Protein AF-A0A2V8LRQ4-F1 (afdb_monomer_lite)

Sequence (190 aa):
KGNNHPFLPVRSDLFSRQNSTEIRLGLLERRDVETHVALEYPKLPEDYTGVLYAKSEGNPLFMRELVRGPGDFSESIRSVVERKIDRVGETARELLVTASVQGREFDSAVLARSMGMNPQDVEERLRVLDEVHGIIQRIREEELPDGRFTVRYRFVYGVYQETCFTSLAPTRKASLNSSMAEALLTYYGN

Radius of gyration: 19.11 Å; chains: 1; bounding box: 48×34×48 Å

Structure (mmCIF,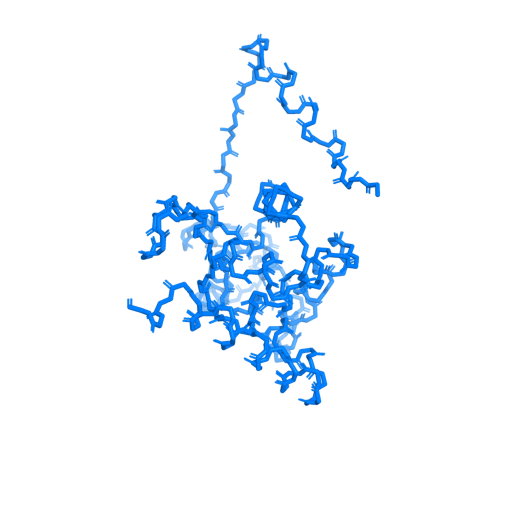 N/CA/C/O backbone):
data_AF-A0A2V8LRQ4-F1
#
_entry.id   AF-A0A2V8LRQ4-F1
#
loop_
_atom_site.group_PDB
_atom_site.id
_atom_site.type_symbol
_atom_site.label_atom_id
_atom_site.label_alt_id
_atom_site.label_comp_id
_atom_site.label_asym_id
_atom_site.label_entity_id
_atom_site.label_seq_id
_atom_site.pdbx_PDB_ins_code
_atom_site.Cartn_x
_atom_site.Cartn_y
_atom_site.Cartn_z
_atom_site.occupancy
_atom_site.B_iso_or_equiv
_atom_site.auth_seq_id
_atom_site.auth_comp_id
_atom_site.auth_asym_id
_atom_site.auth_atom_id
_atom_site.pdbx_PDB_model_num
ATOM 1 N N . LYS A 1 1 ? -8.890 18.034 7.074 1.00 34.97 1 LYS A N 1
ATOM 2 C CA . LYS A 1 1 ? -9.291 18.546 5.740 1.00 34.97 1 LYS A CA 1
ATOM 3 C C . LYS A 1 1 ? -9.003 17.438 4.741 1.00 34.97 1 LYS A C 1
ATOM 5 O O . LYS A 1 1 ? -7.857 17.017 4.678 1.00 34.97 1 LYS A O 1
ATOM 10 N N . GLY A 1 2 ? -10.046 16.878 4.122 1.00 41.66 2 GLY A N 1
ATOM 11 C CA . GLY A 1 2 ? -9.951 15.693 3.266 1.00 41.66 2 GLY A CA 1
ATOM 12 C C . GLY A 1 2 ? -8.961 15.917 2.131 1.00 41.66 2 GLY A C 1
ATOM 13 O O . GLY A 1 2 ? -9.023 16.938 1.447 1.00 41.66 2 GLY A O 1
ATOM 14 N N . ASN A 1 3 ? -8.019 14.993 1.991 1.00 43.38 3 ASN A N 1
ATOM 15 C CA . ASN A 1 3 ? -6.987 15.011 0.968 1.00 43.38 3 ASN A CA 1
ATOM 16 C C . ASN A 1 3 ? -7.636 14.601 -0.365 1.00 43.38 3 ASN A C 1
ATOM 18 O O . ASN A 1 3 ? -7.484 13.471 -0.817 1.00 43.38 3 ASN A O 1
ATOM 22 N N . ASN A 1 4 ? -8.472 15.477 -0.931 1.00 55.03 4 ASN A N 1
ATOM 23 C CA . ASN A 1 4 ? -9.200 15.184 -2.160 1.00 55.03 4 ASN A CA 1
ATOM 24 C C . ASN A 1 4 ? -8.226 15.368 -3.327 1.00 55.03 4 ASN A C 1
ATOM 26 O O . ASN A 1 4 ? -7.958 16.492 -3.754 1.00 55.03 4 ASN A O 1
ATOM 30 N N . HIS A 1 5 ? -7.604 14.270 -3.758 1.00 64.50 5 HIS A N 1
ATOM 31 C CA . HIS A 1 5 ? -6.569 14.298 -4.783 1.00 64.50 5 HIS A CA 1
ATOM 32 C C . HIS A 1 5 ? -7.129 14.953 -6.064 1.00 64.50 5 HIS A C 1
ATOM 34 O O . HIS A 1 5 ? -8.170 14.509 -6.554 1.00 64.50 5 HIS A O 1
ATOM 40 N N . PRO A 1 6 ? -6.464 15.976 -6.641 1.00 75.12 6 PRO A N 1
ATOM 41 C CA . PRO A 1 6 ? -7.026 16.808 -7.716 1.00 75.12 6 PRO A CA 1
ATOM 42 C C . PRO A 1 6 ? -7.387 16.021 -8.984 1.00 75.12 6 PRO A C 1
ATOM 44 O O . PRO A 1 6 ? -8.196 16.473 -9.787 1.00 75.12 6 PRO A O 1
ATOM 47 N N . PHE A 1 7 ? -6.823 14.824 -9.146 1.00 77.12 7 PHE A N 1
ATOM 48 C CA . PHE A 1 7 ? -7.144 13.913 -10.242 1.00 77.12 7 PHE A CA 1
ATOM 49 C C . PHE A 1 7 ? -8.561 13.324 -10.172 1.00 77.12 7 PHE A C 1
ATOM 51 O O . PHE A 1 7 ? -9.188 13.160 -11.214 1.00 77.12 7 PHE A O 1
ATOM 58 N N . LEU A 1 8 ? -9.086 13.010 -8.979 1.00 77.19 8 LEU A N 1
ATOM 59 C CA . LEU A 1 8 ? -10.376 12.316 -8.860 1.00 77.19 8 LEU A CA 1
ATOM 60 C C . LEU A 1 8 ? -11.552 13.161 -9.387 1.00 77.19 8 LEU A C 1
ATOM 62 O O . LEU A 1 8 ? -12.327 12.633 -10.185 1.00 77.19 8 LEU A O 1
ATOM 66 N N . PRO A 1 9 ? -11.669 14.467 -9.057 1.00 78.50 9 PRO A N 1
ATOM 67 C CA . PRO A 1 9 ? -12.694 15.328 -9.648 1.00 78.50 9 PRO A CA 1
ATOM 68 C C . PRO A 1 9 ? -12.596 15.433 -11.175 1.00 78.50 9 PRO A C 1
ATOM 70 O O . PRO A 1 9 ? -13.615 15.375 -11.859 1.00 78.50 9 PRO A O 1
ATOM 73 N N . VAL A 1 10 ? -11.376 15.543 -11.715 1.00 80.50 10 VAL A N 1
ATOM 74 C CA . VAL A 1 10 ? -11.137 15.638 -13.166 1.00 80.50 10 VAL A CA 1
ATOM 75 C C . VAL A 1 10 ? -11.550 14.347 -13.869 1.00 80.50 10 VAL A C 1
ATOM 77 O O . VAL A 1 10 ? -12.222 14.389 -14.897 1.00 80.50 10 VAL A O 1
ATOM 80 N N . ARG A 1 11 ? -11.198 13.191 -13.299 1.00 77.19 11 ARG A N 1
ATOM 81 C CA . ARG A 1 11 ? -11.565 11.883 -13.843 1.00 77.19 11 ARG A CA 1
ATOM 82 C C . ARG A 1 11 ? -13.087 11.702 -13.877 1.00 77.19 11 ARG A C 1
ATOM 84 O O . ARG A 1 11 ? -13.618 11.291 -14.905 1.00 77.19 11 ARG A O 1
ATOM 91 N N . SER A 1 12 ? -13.788 12.057 -12.799 1.00 76.19 12 SER A N 1
ATOM 92 C CA . SER A 1 12 ? -15.255 11.981 -12.737 1.00 76.19 12 SER A CA 1
ATOM 93 C C . SER A 1 12 ? -15.946 12.889 -13.764 1.00 76.19 12 SER A C 1
ATOM 95 O O . SER A 1 12 ? -16.887 12.444 -14.421 1.00 76.19 12 SER A O 1
ATOM 97 N N . ASP A 1 13 ? -15.471 14.128 -13.956 1.00 79.25 13 ASP A N 1
ATOM 98 C CA . ASP A 1 13 ? -16.004 15.042 -14.984 1.00 79.25 13 ASP A CA 1
ATOM 99 C C . ASP A 1 13 ? -15.812 14.470 -16.398 1.00 79.25 13 ASP A C 1
ATOM 101 O O . ASP A 1 13 ? -16.761 14.428 -17.182 1.00 79.25 13 ASP A O 1
ATOM 105 N N . LEU A 1 14 ? -14.628 13.930 -16.704 1.00 79.81 14 LEU A N 1
ATOM 106 C CA . LEU A 1 14 ? -14.349 1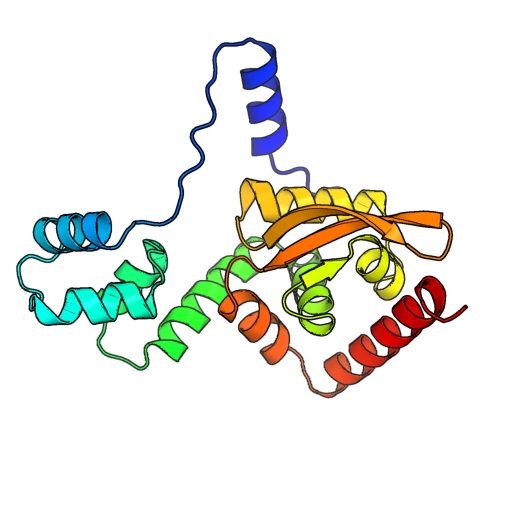3.297 -17.998 1.00 79.81 14 LEU A CA 1
ATOM 107 C C . LEU A 1 14 ? -15.270 12.097 -18.283 1.00 79.81 14 LEU A C 1
ATOM 109 O O . LEU A 1 14 ? -15.827 12.013 -19.382 1.00 79.81 14 LEU A O 1
ATOM 113 N N . PHE A 1 15 ? -15.503 11.224 -17.293 1.00 74.31 15 PHE A N 1
ATOM 114 C CA . PHE A 1 15 ? -16.416 10.083 -17.448 1.00 74.31 15 PHE A CA 1
ATOM 115 C C . PHE A 1 15 ? -17.872 10.508 -17.621 1.00 74.31 15 PHE A C 1
ATOM 117 O O . PHE A 1 15 ? -18.579 9.945 -18.457 1.00 74.31 15 PHE A O 1
ATOM 124 N N . SER A 1 16 ? -18.319 11.526 -16.880 1.00 77.25 16 SER A N 1
ATOM 125 C CA . SER A 1 16 ? -19.697 12.026 -16.971 1.00 77.25 16 SER A CA 1
ATOM 126 C C . SER A 1 16 ? -20.062 12.551 -18.365 1.00 77.25 16 SER A C 1
ATOM 128 O O . SER A 1 16 ? -21.228 12.516 -18.754 1.00 77.25 16 SER A O 1
ATOM 130 N N . ARG A 1 17 ? -19.065 12.986 -19.146 1.00 81.50 17 ARG A N 1
ATOM 131 C CA . ARG A 1 17 ? -19.241 13.545 -20.493 1.00 81.50 17 ARG A CA 1
ATOM 132 C C . ARG A 1 17 ? -19.116 12.509 -21.615 1.00 81.50 17 ARG A C 1
ATOM 134 O O . ARG A 1 17 ? -19.118 12.905 -22.774 1.00 81.50 17 ARG A O 1
ATOM 141 N N . GLN A 1 18 ? -18.975 11.216 -21.291 1.00 70.44 18 GLN A N 1
ATOM 142 C CA . GLN A 1 18 ? -18.763 10.106 -22.243 1.00 70.44 18 GLN A CA 1
ATOM 143 C C . GLN A 1 18 ? -17.570 10.289 -23.208 1.00 70.44 18 GLN A C 1
ATOM 145 O O . GLN A 1 18 ? -17.456 9.573 -24.198 1.00 70.44 18 GLN A O 1
ATOM 150 N N . ASN A 1 19 ? -16.645 11.204 -22.905 1.00 72.81 19 ASN A N 1
ATOM 151 C CA . ASN A 1 19 ? -15.495 11.529 -23.75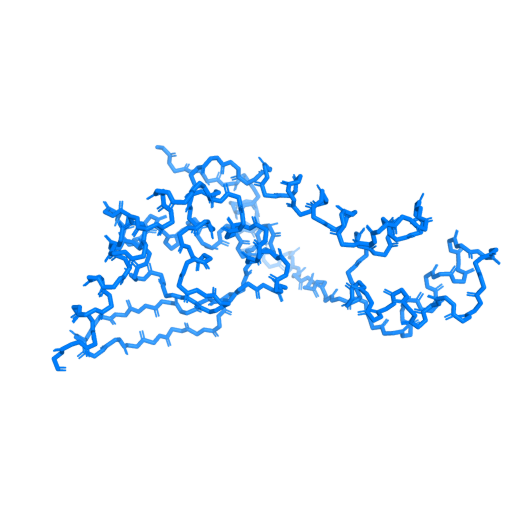6 1.00 72.81 19 ASN A CA 1
ATOM 152 C C . ASN A 1 19 ? -14.190 10.870 -23.270 1.00 72.81 19 ASN A C 1
ATOM 154 O O . ASN A 1 19 ? -13.102 11.304 -23.648 1.00 72.81 19 ASN A O 1
ATOM 158 N N . SER A 1 20 ? -14.266 9.843 -22.418 1.00 70.69 20 SER A N 1
ATOM 159 C CA . SER A 1 20 ? -13.090 9.153 -21.879 1.00 70.69 20 SER A CA 1
ATOM 160 C C . SER A 1 20 ? -13.265 7.637 -21.812 1.00 70.69 20 SER A C 1
ATOM 162 O O . SER A 1 20 ? -14.362 7.108 -21.655 1.00 70.69 20 SER A O 1
ATOM 164 N N . THR A 1 21 ? -12.146 6.922 -21.917 1.00 73.75 21 THR A N 1
ATOM 165 C CA . THR A 1 21 ? -12.039 5.479 -21.666 1.00 73.75 21 THR A CA 1
ATOM 166 C C . THR A 1 21 ? -10.900 5.263 -20.677 1.00 73.75 21 THR A C 1
ATOM 168 O O . THR A 1 21 ? -9.793 5.748 -20.907 1.00 73.75 21 THR A O 1
ATOM 171 N N . GLU A 1 22 ? -11.161 4.569 -19.563 1.00 72.75 22 GLU A N 1
ATOM 172 C CA . GLU A 1 22 ? -10.089 4.142 -18.658 1.00 72.75 22 GLU A CA 1
ATOM 173 C C . GLU A 1 22 ? -9.391 2.929 -19.259 1.00 72.75 22 GLU A C 1
ATOM 175 O O . GLU A 1 22 ? -10.022 1.899 -19.493 1.00 72.75 22 GLU A O 1
ATOM 180 N N . ILE A 1 23 ? -8.081 3.028 -19.460 1.00 78.81 23 ILE A N 1
ATOM 181 C CA . ILE A 1 23 ? -7.250 1.863 -19.742 1.00 78.81 23 ILE A CA 1
ATOM 182 C C . ILE A 1 23 ? -6.527 1.531 -18.446 1.00 78.81 23 ILE A C 1
ATOM 184 O O . ILE A 1 23 ? -5.603 2.237 -18.039 1.00 78.81 23 ILE A O 1
ATOM 188 N N . ARG A 1 24 ? -6.963 0.462 -17.775 1.00 66.94 24 ARG A N 1
ATOM 189 C CA . ARG A 1 24 ? -6.237 -0.063 -16.619 1.00 66.94 24 ARG A CA 1
ATOM 190 C C . ARG A 1 24 ? -4.971 -0.736 -17.117 1.00 66.94 24 ARG A C 1
ATOM 192 O O . ARG A 1 24 ? -5.029 -1.783 -17.755 1.00 66.94 24 ARG A O 1
ATOM 199 N N . LEU A 1 25 ? -3.836 -0.114 -16.828 1.00 76.44 25 LEU A N 1
ATOM 200 C CA . LEU A 1 25 ? -2.542 -0.707 -17.114 1.00 76.44 25 LEU A CA 1
ATOM 201 C C . LEU A 1 25 ? -2.298 -1.831 -16.109 1.00 76.44 25 LEU A C 1
ATOM 203 O O . LEU A 1 25 ? -2.183 -1.593 -14.906 1.00 76.44 25 LEU A O 1
ATOM 207 N N . GLY A 1 26 ? -2.272 -3.056 -16.623 1.00 72.44 26 GLY A N 1
ATOM 208 C CA . GLY A 1 26 ? -1.785 -4.208 -15.885 1.00 72.44 26 GLY A CA 1
ATOM 209 C C . GLY A 1 26 ? -0.266 -4.176 -15.741 1.00 72.44 26 GLY A C 1
ATOM 210 O O . GLY A 1 26 ? 0.422 -3.269 -16.215 1.00 72.44 26 GLY A O 1
ATOM 211 N N . LEU A 1 27 ? 0.255 -5.201 -15.080 1.00 83.12 27 LEU A N 1
ATOM 212 C CA . LEU A 1 27 ? 1.683 -5.482 -15.094 1.00 83.12 27 LEU A CA 1
ATOM 213 C C . LEU A 1 27 ? 2.115 -5.968 -16.470 1.00 83.12 27 LEU A C 1
ATOM 215 O O . LEU A 1 27 ? 1.302 -6.489 -17.230 1.00 83.12 27 LEU A O 1
ATOM 219 N N . LEU A 1 28 ? 3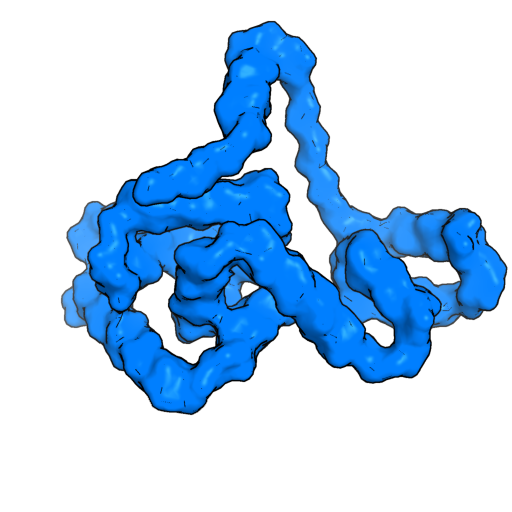.404 -5.817 -16.759 1.00 86.81 28 LEU A N 1
ATOM 220 C CA . LEU A 1 28 ? 3.987 -6.383 -17.964 1.00 86.81 28 LEU A CA 1
ATOM 221 C C . LEU A 1 28 ? 3.999 -7.900 -17.842 1.00 86.81 28 LEU A C 1
ATOM 223 O O . LEU A 1 28 ? 4.506 -8.454 -16.862 1.00 86.81 28 LEU A O 1
ATOM 227 N N . GLU A 1 29 ? 3.470 -8.580 -18.850 1.00 88.56 29 GLU A N 1
ATOM 228 C CA . GLU A 1 29 ? 3.647 -10.015 -18.952 1.00 88.56 29 GLU A CA 1
ATOM 229 C C . GLU A 1 29 ? 5.107 -10.328 -19.278 1.00 88.56 29 GLU A C 1
ATOM 231 O O . GLU A 1 29 ? 5.865 -9.487 -19.762 1.00 88.56 29 GLU A O 1
ATOM 236 N N . ARG A 1 30 ? 5.521 -11.578 -19.060 1.00 86.81 30 ARG A N 1
ATOM 237 C CA . ARG A 1 30 ? 6.896 -12.007 -19.344 1.00 86.81 30 ARG A CA 1
ATOM 238 C C . ARG A 1 30 ? 7.349 -11.646 -20.769 1.00 86.81 30 ARG A C 1
ATOM 240 O O . ARG A 1 30 ? 8.475 -11.195 -20.945 1.00 86.81 30 ARG A O 1
ATOM 247 N N . ARG A 1 31 ? 6.462 -11.791 -21.760 1.00 88.50 31 ARG A N 1
ATOM 248 C CA . ARG A 1 31 ? 6.730 -11.434 -23.165 1.00 88.50 31 ARG A CA 1
ATOM 249 C C . ARG A 1 31 ? 6.923 -9.930 -23.369 1.00 88.50 31 ARG A C 1
ATOM 251 O O . ARG A 1 31 ? 7.770 -9.521 -24.163 1.00 88.50 31 ARG A O 1
ATOM 258 N N . ASP A 1 32 ? 6.166 -9.109 -22.643 1.00 90.12 32 ASP A N 1
ATOM 259 C CA . ASP A 1 32 ? 6.312 -7.654 -22.689 1.00 90.12 32 ASP A CA 1
ATOM 260 C C . ASP A 1 32 ? 7.638 -7.229 -22.055 1.00 90.12 32 ASP A C 1
ATOM 262 O O . ASP A 1 32 ? 8.315 -6.343 -22.572 1.00 90.12 32 ASP A O 1
ATOM 266 N N . VAL A 1 33 ? 8.047 -7.901 -20.972 1.00 87.50 33 VAL A N 1
ATOM 267 C CA . VAL A 1 33 ? 9.359 -7.699 -20.342 1.00 87.50 33 VAL A CA 1
ATOM 268 C C . VAL A 1 33 ? 10.492 -8.075 -21.295 1.00 87.50 33 VAL A C 1
ATOM 270 O O . VAL A 1 33 ? 11.419 -7.288 -21.457 1.00 87.50 33 VAL A O 1
ATOM 273 N N . GLU A 1 34 ? 10.405 -9.225 -21.967 1.00 87.88 34 GLU A N 1
ATOM 274 C CA . GLU A 1 34 ? 11.370 -9.653 -22.993 1.00 87.88 34 GLU A CA 1
ATOM 275 C C . GLU A 1 34 ? 11.491 -8.617 -24.118 1.00 87.88 34 GLU A C 1
ATOM 277 O O . GLU A 1 34 ? 12.594 -8.180 -24.452 1.00 87.88 34 GLU A O 1
ATOM 282 N N . THR A 1 35 ? 10.355 -8.143 -24.632 1.00 88.31 35 THR A N 1
ATOM 283 C CA . THR A 1 35 ? 10.312 -7.111 -25.678 1.00 88.31 35 THR A CA 1
ATOM 284 C C . THR A 1 35 ? 10.916 -5.791 -25.193 1.00 88.31 35 THR A C 1
ATOM 286 O O . THR A 1 35 ? 11.721 -5.176 -25.889 1.00 88.31 35 THR A O 1
ATOM 289 N N . HIS A 1 36 ? 10.563 -5.353 -23.984 1.00 85.88 36 HIS A N 1
ATOM 290 C CA . HIS A 1 36 ? 11.060 -4.110 -23.402 1.00 85.88 36 HIS A CA 1
ATOM 291 C C . HIS A 1 36 ? 12.572 -4.153 -23.150 1.00 85.88 36 HIS A C 1
ATOM 293 O O . HIS A 1 36 ? 13.276 -3.206 -23.497 1.00 85.88 36 HIS A O 1
ATOM 299 N N . VAL A 1 37 ? 13.085 -5.252 -22.587 1.00 85.69 37 VAL A N 1
ATOM 300 C CA . VAL A 1 37 ? 14.520 -5.440 -22.324 1.00 85.69 37 VAL A CA 1
ATOM 301 C C . VAL A 1 37 ? 15.318 -5.451 -23.623 1.00 85.69 37 VAL A C 1
ATOM 303 O O . VAL A 1 37 ? 16.343 -4.778 -23.695 1.00 85.69 37 VAL A O 1
ATOM 306 N N . ALA A 1 38 ? 14.831 -6.134 -24.663 1.00 85.81 38 ALA A N 1
ATOM 307 C CA . ALA A 1 38 ? 15.486 -6.147 -25.969 1.00 85.81 38 ALA A CA 1
ATOM 308 C C . ALA A 1 38 ? 15.586 -4.743 -26.597 1.00 85.81 38 ALA A C 1
ATOM 310 O O . ALA A 1 38 ? 16.568 -4.439 -27.276 1.00 85.81 38 ALA A O 1
ATOM 311 N N . LEU A 1 39 ? 14.591 -3.880 -26.354 1.00 87.75 39 LEU A N 1
ATOM 312 C CA . LEU A 1 39 ? 14.544 -2.514 -26.882 1.00 87.75 39 LEU A CA 1
ATOM 313 C C . LEU A 1 39 ? 15.388 -1.522 -26.069 1.00 87.75 39 LEU A C 1
ATOM 315 O O . LEU A 1 39 ? 16.169 -0.769 -26.648 1.00 87.75 39 LEU A O 1
ATOM 319 N N . GLU A 1 40 ? 15.234 -1.489 -24.744 1.00 85.94 40 GLU A N 1
ATOM 320 C CA . GLU A 1 40 ? 15.894 -0.485 -23.894 1.00 85.94 40 GLU A CA 1
ATOM 321 C C . GLU A 1 40 ? 17.273 -0.913 -23.386 1.00 85.94 40 GLU A C 1
ATOM 323 O O . GLU A 1 40 ? 18.137 -0.066 -23.141 1.00 85.94 40 GLU A O 1
ATOM 328 N N . TYR A 1 41 ? 17.509 -2.217 -23.248 1.00 84.69 41 TYR A N 1
ATOM 329 C CA . TYR A 1 41 ? 18.727 -2.769 -22.657 1.00 84.69 41 TYR A CA 1
ATOM 330 C C . TYR A 1 41 ? 19.353 -3.854 -23.549 1.00 84.69 41 TYR A C 1
ATOM 332 O O . TYR A 1 41 ? 19.619 -4.957 -23.073 1.00 84.69 41 TYR A O 1
ATOM 340 N N . PRO A 1 42 ? 19.701 -3.549 -24.817 1.00 82.31 42 PRO A N 1
ATOM 341 C CA . PRO A 1 42 ? 20.183 -4.538 -25.793 1.00 82.31 42 PRO A CA 1
ATOM 342 C C . PRO A 1 42 ? 21.523 -5.198 -25.422 1.00 82.31 42 PRO A C 1
ATOM 344 O O . PRO A 1 42 ? 21.961 -6.137 -26.075 1.00 82.31 42 PRO A O 1
ATOM 347 N N . LYS A 1 43 ? 22.214 -4.681 -24.397 1.00 82.31 43 LYS A N 1
ATOM 348 C CA . LYS A 1 43 ? 23.468 -5.238 -23.866 1.00 82.31 43 LYS A CA 1
ATOM 349 C C . LYS A 1 43 ? 23.254 -6.168 -22.666 1.00 82.31 43 LYS A C 1
ATOM 351 O O . LYS A 1 43 ? 24.230 -6.727 -22.170 1.00 82.31 43 LYS A O 1
ATOM 356 N N . LEU A 1 44 ? 22.026 -6.278 -22.154 1.00 80.81 44 LEU A N 1
ATOM 357 C CA . LEU A 1 44 ? 21.706 -7.164 -21.040 1.00 80.81 44 LEU A CA 1
ATOM 358 C C . LEU A 1 44 ? 21.697 -8.620 -21.544 1.00 80.81 44 LEU A C 1
ATOM 360 O O . LEU A 1 44 ? 21.122 -8.875 -22.601 1.00 80.81 44 LEU A O 1
ATOM 364 N N . PRO A 1 45 ? 22.309 -9.580 -20.828 1.00 81.25 45 PRO A N 1
ATOM 365 C CA . PRO A 1 45 ? 22.243 -10.989 -21.213 1.00 81.25 45 PRO A CA 1
ATOM 366 C C . PRO A 1 45 ? 20.794 -11.502 -21.271 1.00 81.25 45 PRO A C 1
ATOM 368 O O . PRO A 1 45 ? 20.005 -11.189 -20.379 1.00 81.25 45 PRO A O 1
ATOM 371 N N . GLU A 1 46 ? 20.452 -12.331 -22.264 1.00 73.81 46 GLU A N 1
ATOM 372 C CA . GLU A 1 46 ? 19.088 -12.875 -22.429 1.00 73.81 46 GLU A CA 1
ATOM 373 C C . GLU A 1 46 ? 18.599 -13.624 -21.176 1.00 73.81 46 GLU A C 1
ATOM 375 O O . GLU A 1 46 ? 17.464 -13.424 -20.731 1.00 73.81 46 GLU A O 1
ATOM 380 N N . ASP A 1 47 ? 19.496 -14.378 -20.531 1.00 78.25 47 ASP A N 1
ATOM 381 C CA . ASP A 1 47 ? 19.239 -15.132 -19.296 1.00 78.25 47 ASP A CA 1
ATOM 382 C C . ASP A 1 47 ? 18.816 -14.240 -18.112 1.00 78.25 47 ASP A C 1
ATOM 384 O O . ASP A 1 47 ? 18.175 -14.701 -17.162 1.00 78.25 47 ASP A O 1
ATOM 388 N N . TYR A 1 48 ? 19.131 -12.941 -18.162 1.00 77.94 48 TYR A N 1
ATOM 389 C CA . TYR A 1 48 ? 18.795 -11.983 -17.109 1.00 77.94 48 TYR A CA 1
ATOM 390 C C . TYR A 1 48 ? 17.318 -11.569 -17.133 1.00 77.94 48 TYR A C 1
ATOM 392 O O . TYR A 1 48 ? 16.786 -11.131 -16.113 1.00 77.94 48 TYR A O 1
ATOM 400 N N . THR A 1 49 ? 16.621 -11.751 -18.257 1.00 83.31 49 THR A N 1
ATOM 401 C CA . THR A 1 49 ? 15.211 -11.361 -18.418 1.00 83.31 49 THR A CA 1
ATOM 402 C C . THR A 1 49 ? 14.277 -12.194 -17.544 1.00 83.31 49 THR A C 1
ATOM 404 O O . THR A 1 49 ? 13.360 -11.663 -16.916 1.00 83.31 49 THR A O 1
ATOM 407 N N . GLY A 1 50 ? 14.538 -13.502 -17.440 1.00 81.38 50 GLY A N 1
ATOM 408 C CA . GLY A 1 50 ? 13.770 -14.389 -16.563 1.00 81.38 50 GLY A CA 1
ATOM 409 C C . GLY A 1 50 ? 13.919 -13.999 -15.092 1.00 81.38 50 GLY A C 1
ATOM 410 O O . GLY A 1 50 ? 12.933 -13.961 -14.356 1.00 81.38 50 GLY A O 1
ATOM 411 N N . VAL A 1 51 ? 15.138 -13.629 -14.688 1.00 80.31 51 VAL A N 1
ATOM 412 C CA . VAL A 1 51 ? 15.419 -13.100 -13.348 1.00 80.31 51 VAL A CA 1
ATOM 413 C C . VAL A 1 51 ? 14.705 -11.768 -13.143 1.00 80.31 51 VAL A C 1
ATOM 415 O O . VAL A 1 51 ? 14.077 -11.583 -12.105 1.00 80.31 51 VAL A O 1
ATOM 418 N N . LEU A 1 52 ? 14.746 -10.871 -14.133 1.00 81.00 52 LEU A N 1
ATOM 419 C CA . LEU A 1 52 ? 14.098 -9.564 -14.087 1.00 81.00 52 LEU A CA 1
ATOM 420 C C . LEU A 1 52 ? 12.589 -9.690 -13.874 1.00 81.00 52 LEU A C 1
ATOM 422 O O . LEU A 1 52 ? 12.042 -9.040 -12.984 1.00 81.00 52 LEU A O 1
ATOM 426 N N . TYR A 1 53 ? 11.926 -10.556 -14.641 1.00 83.62 53 TYR A N 1
ATOM 427 C CA . TYR A 1 53 ? 10.495 -10.812 -14.507 1.00 83.62 53 TYR A CA 1
ATOM 428 C C . TYR A 1 53 ? 10.156 -11.447 -13.156 1.00 83.62 53 TYR A C 1
ATOM 430 O O . TYR A 1 53 ? 9.297 -10.935 -12.446 1.00 83.62 53 TYR A O 1
ATOM 438 N N . ALA A 1 54 ? 10.866 -12.508 -12.759 1.00 79.50 54 ALA A N 1
ATOM 439 C CA . ALA A 1 54 ? 10.608 -13.201 -11.495 1.00 79.50 54 ALA A CA 1
ATOM 440 C C . ALA A 1 54 ? 10.781 -12.285 -10.275 1.00 79.50 54 ALA A C 1
ATOM 442 O O . ALA A 1 54 ? 10.064 -12.413 -9.289 1.00 79.50 54 ALA A O 1
ATOM 443 N N . LYS A 1 55 ? 11.738 -11.356 -10.345 1.00 74.69 55 LYS A N 1
ATOM 444 C CA . LYS A 1 55 ? 12.030 -10.406 -9.276 1.00 74.69 55 LYS A CA 1
ATOM 445 C C . LYS A 1 55 ? 11.064 -9.216 -9.274 1.00 74.69 55 LYS A C 1
ATOM 447 O O . LYS A 1 55 ? 10.579 -8.835 -8.216 1.00 74.69 55 LYS A O 1
ATOM 452 N N . SER A 1 56 ? 10.766 -8.633 -10.433 1.00 80.38 56 SER A N 1
ATOM 453 C CA . SER A 1 56 ? 9.890 -7.454 -10.550 1.00 80.38 56 SER A CA 1
ATOM 454 C C . SER A 1 56 ? 8.391 -7.767 -10.568 1.00 80.38 56 SER A C 1
ATOM 456 O O . SER A 1 56 ? 7.596 -6.836 -10.448 1.00 80.38 56 SER A O 1
ATOM 458 N N . GLU A 1 57 ? 8.012 -9.030 -10.787 1.00 79.25 57 GLU A N 1
ATOM 459 C CA . GLU A 1 57 ? 6.641 -9.474 -11.083 1.00 79.25 57 GLU A CA 1
ATOM 460 C C . GLU A 1 57 ? 5.992 -8.669 -12.230 1.00 79.25 57 GLU A C 1
ATOM 462 O O . GLU A 1 57 ? 4.789 -8.433 -12.241 1.00 79.25 57 GLU A O 1
ATOM 467 N N . GLY A 1 58 ? 6.792 -8.203 -13.199 1.00 80.81 58 GLY A N 1
ATOM 468 C CA . GLY A 1 58 ? 6.305 -7.402 -14.327 1.00 80.81 58 GLY A CA 1
ATOM 469 C C . GLY A 1 58 ? 6.075 -5.921 -14.011 1.00 80.81 58 GLY A C 1
ATOM 470 O O . GLY A 1 58 ? 5.527 -5.195 -14.838 1.00 80.81 58 GLY A O 1
ATOM 471 N N . ASN A 1 59 ? 6.487 -5.434 -12.835 1.00 81.44 59 ASN A N 1
ATOM 472 C CA . ASN A 1 59 ? 6.385 -4.020 -12.480 1.00 81.44 59 ASN A CA 1
ATOM 473 C C . ASN A 1 59 ? 7.481 -3.192 -13.181 1.00 81.44 59 ASN A C 1
ATOM 475 O O . ASN A 1 59 ? 8.656 -3.322 -12.813 1.00 81.44 59 ASN A O 1
ATOM 479 N N . PRO A 1 60 ? 7.138 -2.274 -14.113 1.00 82.25 60 PRO A N 1
ATOM 480 C CA . PRO A 1 60 ? 8.139 -1.523 -14.874 1.00 82.25 60 PRO A CA 1
ATOM 481 C C . PRO A 1 60 ? 9.100 -0.704 -14.009 1.00 82.25 60 PRO A C 1
ATOM 483 O O . PRO A 1 60 ? 10.276 -0.551 -14.343 1.00 82.25 60 PRO A O 1
ATOM 486 N N . LEU A 1 61 ? 8.622 -0.202 -12.867 1.00 77.50 61 LEU A N 1
ATOM 487 C CA . LEU A 1 61 ? 9.454 0.547 -11.934 1.00 77.50 61 LEU A CA 1
ATOM 488 C C . LEU A 1 61 ? 10.510 -0.356 -11.284 1.00 77.50 61 LEU A C 1
ATOM 490 O O . LEU A 1 61 ? 11.664 0.048 -11.186 1.00 77.50 61 LEU A O 1
ATOM 494 N N . PHE A 1 62 ? 10.141 -1.574 -10.877 1.00 78.75 62 PHE A N 1
ATOM 495 C CA . PHE A 1 62 ? 11.082 -2.531 -10.281 1.00 78.75 62 PHE A CA 1
ATOM 496 C C . PHE A 1 62 ? 12.060 -3.090 -11.317 1.00 78.75 62 PHE A C 1
ATOM 498 O O . PHE A 1 62 ? 13.239 -3.250 -11.006 1.00 78.75 62 PHE A O 1
ATOM 505 N N . MET A 1 63 ? 11.610 -3.310 -12.557 1.00 80.94 63 MET A N 1
ATOM 506 C CA . MET A 1 63 ? 12.498 -3.691 -13.661 1.00 80.94 63 MET A CA 1
ATOM 507 C C . MET A 1 63 ? 13.613 -2.665 -13.865 1.00 80.94 63 MET A C 1
ATOM 509 O O . MET A 1 63 ? 14.785 -3.025 -13.928 1.00 80.94 63 MET A O 1
ATOM 513 N N . ARG A 1 64 ? 13.273 -1.372 -13.915 1.00 79.38 64 ARG A N 1
ATOM 514 C CA . ARG A 1 64 ? 14.271 -0.318 -14.137 1.00 79.38 64 ARG A CA 1
ATOM 515 C C . ARG A 1 64 ? 15.313 -0.251 -13.021 1.00 79.38 64 ARG A C 1
ATOM 517 O O . ARG A 1 64 ? 16.469 0.082 -13.265 1.00 79.38 64 ARG A O 1
ATOM 524 N N . GLU A 1 65 ? 14.911 -0.550 -11.795 1.00 76.19 65 GLU A N 1
ATOM 525 C CA . GLU A 1 65 ? 15.784 -0.464 -10.623 1.00 76.19 65 GLU A CA 1
ATOM 526 C C . GLU A 1 65 ? 16.703 -1.691 -10.518 1.00 76.19 65 GLU A C 1
ATOM 528 O O . GLU A 1 65 ? 17.880 -1.532 -10.204 1.00 76.19 65 GLU A O 1
ATOM 533 N N . LEU A 1 66 ? 16.227 -2.874 -10.928 1.00 76.12 66 LEU A N 1
ATOM 534 C CA . LEU A 1 66 ? 17.055 -4.068 -11.150 1.00 76.12 66 LEU A CA 1
ATOM 535 C C . LEU A 1 66 ? 18.147 -3.858 -12.199 1.00 76.12 66 LEU A C 1
ATOM 537 O O . LEU A 1 66 ? 19.265 -4.338 -12.038 1.00 76.12 66 LEU A O 1
ATOM 541 N N . VAL A 1 67 ? 17.821 -3.159 -13.288 1.00 77.69 67 VAL A N 1
ATOM 542 C CA . VAL A 1 67 ? 18.784 -2.891 -14.362 1.00 77.69 67 VAL A CA 1
ATOM 543 C C . VAL A 1 67 ? 19.824 -1.846 -13.941 1.00 77.69 67 VAL A C 1
ATOM 545 O O . VAL A 1 67 ? 20.975 -1.910 -14.367 1.00 77.69 67 VAL A O 1
ATOM 548 N N . ARG A 1 68 ? 19.454 -0.891 -13.075 1.00 73.06 68 ARG A N 1
ATOM 549 C CA . ARG A 1 68 ? 20.347 0.182 -12.601 1.00 73.06 68 ARG A CA 1
ATOM 550 C C . ARG A 1 68 ? 21.499 -0.297 -11.720 1.00 73.06 68 ARG A C 1
ATOM 552 O O . ARG A 1 68 ? 22.483 0.431 -11.602 1.00 73.06 68 ARG A O 1
ATOM 559 N N . GLY A 1 69 ? 21.424 -1.487 -11.130 1.00 64.56 69 GLY A N 1
ATOM 560 C CA . GLY A 1 69 ? 22.569 -2.058 -10.434 1.00 64.56 69 GLY A CA 1
ATOM 561 C C . GLY A 1 69 ? 22.353 -3.510 -10.003 1.00 64.56 69 GLY A C 1
ATOM 562 O O . GLY A 1 69 ? 21.288 -3.828 -9.482 1.00 64.56 69 GLY A O 1
ATOM 563 N N . PRO A 1 70 ? 23.373 -4.382 -10.119 1.00 52.59 70 PRO A N 1
ATOM 564 C CA . PRO A 1 70 ? 23.340 -5.759 -9.617 1.00 52.59 70 PRO A CA 1
ATOM 565 C C . PRO A 1 70 ? 23.447 -5.849 -8.076 1.00 52.59 70 PRO A C 1
ATOM 567 O O . PRO A 1 70 ? 23.938 -6.845 -7.552 1.00 52.59 70 PRO A O 1
ATOM 570 N N . GLY A 1 71 ? 23.041 -4.802 -7.344 1.00 58.06 71 GLY A N 1
ATOM 571 C CA . GLY A 1 71 ? 23.025 -4.785 -5.876 1.00 58.06 71 GLY A CA 1
ATOM 572 C C . GLY A 1 71 ? 21.983 -5.746 -5.298 1.00 58.06 71 GLY A C 1
ATOM 573 O O . GLY A 1 71 ? 21.252 -6.400 -6.045 1.00 58.06 71 GLY A O 1
ATOM 574 N N . ASP A 1 72 ? 21.888 -5.832 -3.967 1.00 62.31 72 ASP A N 1
ATOM 575 C CA . ASP A 1 72 ? 20.828 -6.619 -3.333 1.00 62.31 72 ASP A CA 1
ATOM 576 C C . ASP A 1 72 ? 19.469 -6.068 -3.778 1.00 62.31 72 ASP A C 1
ATOM 578 O O . ASP A 1 72 ? 19.032 -4.983 -3.385 1.00 62.31 72 ASP A O 1
ATOM 582 N N . PHE A 1 73 ? 18.813 -6.826 -4.655 1.00 64.75 73 PHE A N 1
ATOM 583 C CA . PHE A 1 73 ? 17.521 -6.485 -5.227 1.00 64.75 73 PHE A CA 1
ATOM 584 C C . PHE A 1 73 ? 16.510 -6.088 -4.146 1.00 64.75 73 PHE A C 1
ATOM 586 O O . PHE A 1 73 ? 15.705 -5.181 -4.348 1.00 64.75 73 PHE A O 1
ATOM 593 N N . SER A 1 74 ? 16.594 -6.727 -2.982 1.00 65.44 74 SER A N 1
ATOM 594 C CA . SER A 1 74 ? 15.706 -6.496 -1.847 1.00 65.44 74 SER A CA 1
ATOM 595 C C . SER A 1 74 ? 15.821 -5.064 -1.315 1.00 65.44 74 SER A C 1
ATOM 597 O O . SER A 1 74 ? 14.808 -4.434 -1.011 1.00 65.44 74 SER A O 1
ATOM 599 N N . GLU A 1 75 ? 17.038 -4.518 -1.247 1.00 69.31 75 GLU A N 1
ATOM 600 C CA . GLU A 1 75 ? 17.292 -3.146 -0.794 1.00 69.31 75 GLU A CA 1
ATOM 601 C C . GLU A 1 75 ? 16.822 -2.122 -1.835 1.00 69.31 75 GLU A C 1
ATOM 603 O O . GLU A 1 75 ? 16.150 -1.146 -1.494 1.00 69.31 75 GLU A O 1
ATOM 608 N N . SER A 1 76 ? 17.075 -2.397 -3.119 1.00 71.81 76 SER A N 1
ATOM 609 C CA . SER A 1 76 ? 16.632 -1.545 -4.228 1.00 71.81 76 SER A CA 1
ATOM 610 C C . SER A 1 76 ? 15.104 -1.425 -4.295 1.00 71.81 76 SER A C 1
ATOM 612 O O . SER A 1 76 ? 14.574 -0.310 -4.332 1.00 71.81 76 SER A O 1
ATOM 614 N N . ILE A 1 77 ? 14.368 -2.545 -4.215 1.00 75.69 77 ILE A N 1
ATOM 615 C CA . ILE A 1 77 ? 12.898 -2.502 -4.161 1.00 75.69 77 ILE A CA 1
ATOM 616 C C . ILE A 1 77 ? 12.433 -1.749 -2.924 1.00 75.69 77 ILE A C 1
ATOM 618 O O . ILE A 1 77 ? 11.539 -0.911 -3.037 1.00 75.69 77 ILE A O 1
ATOM 622 N N . ARG A 1 78 ? 13.012 -2.034 -1.750 1.00 77.12 78 ARG A N 1
ATOM 623 C CA . ARG A 1 78 ? 12.593 -1.395 -0.501 1.00 77.12 78 ARG A CA 1
ATOM 624 C C . ARG A 1 78 ? 12.722 0.121 -0.607 1.00 77.12 78 ARG A C 1
ATOM 626 O O . ARG A 1 78 ? 11.738 0.811 -0.378 1.00 77.12 78 ARG A O 1
ATOM 633 N N . SER A 1 79 ? 13.848 0.635 -1.102 1.00 77.50 79 SER A N 1
ATOM 634 C CA . SER A 1 79 ? 14.032 2.075 -1.339 1.00 77.50 79 SER A CA 1
ATOM 635 C C . SER A 1 79 ? 13.017 2.666 -2.326 1.00 77.50 79 SER A C 1
ATOM 637 O O . SER A 1 79 ? 12.570 3.804 -2.181 1.00 77.50 79 SER A O 1
ATOM 639 N N . VAL A 1 80 ? 12.644 1.925 -3.370 1.00 81.31 80 VAL A N 1
ATOM 640 C CA . VAL A 1 80 ? 11.634 2.362 -4.348 1.00 81.31 80 VAL A CA 1
ATOM 641 C C . VAL A 1 80 ? 10.247 2.409 -3.722 1.00 81.31 80 VAL A C 1
ATOM 643 O O . VAL A 1 80 ? 9.486 3.351 -3.960 1.00 81.31 80 VAL A O 1
ATOM 646 N N . VAL A 1 81 ? 9.922 1.390 -2.933 1.00 84.94 81 VAL A N 1
ATOM 647 C CA . VAL A 1 81 ? 8.665 1.269 -2.209 1.00 84.94 81 VAL A CA 1
ATOM 648 C C . VAL A 1 81 ? 8.550 2.362 -1.152 1.00 84.94 81 VAL A C 1
ATOM 650 O O . VAL A 1 81 ? 7.528 3.040 -1.128 1.00 84.94 81 VAL A O 1
ATOM 653 N N . GLU A 1 82 ? 9.596 2.602 -0.362 1.00 85.81 82 GLU A N 1
ATOM 654 C CA . GLU A 1 82 ? 9.680 3.699 0.610 1.00 85.81 82 GLU A CA 1
ATOM 655 C C . GLU A 1 82 ? 9.401 5.039 -0.069 1.00 85.81 82 GLU A C 1
ATOM 657 O O . GLU A 1 82 ? 8.440 5.714 0.286 1.00 85.81 82 GLU A O 1
ATOM 662 N N . ARG A 1 83 ? 10.111 5.355 -1.162 1.00 84.06 83 ARG A N 1
ATOM 663 C CA . ARG A 1 83 ? 9.860 6.581 -1.941 1.00 84.06 83 ARG A CA 1
ATOM 664 C C . ARG A 1 83 ? 8.428 6.685 -2.465 1.00 84.06 83 ARG A C 1
ATOM 666 O O . ARG A 1 83 ? 7.922 7.794 -2.638 1.00 84.06 83 ARG A O 1
ATOM 673 N N . LYS A 1 84 ? 7.785 5.562 -2.798 1.00 85.12 84 LYS A N 1
ATOM 674 C CA . LYS A 1 84 ? 6.388 5.550 -3.253 1.00 85.12 84 LYS A CA 1
ATOM 675 C C . LYS A 1 84 ? 5.423 5.785 -2.089 1.00 85.12 84 LYS A C 1
ATOM 677 O O . LYS A 1 84 ? 4.473 6.542 -2.265 1.00 85.12 84 LYS A O 1
ATOM 682 N N . ILE A 1 85 ? 5.679 5.185 -0.928 1.00 87.75 85 ILE A N 1
ATOM 683 C CA . ILE A 1 85 ? 4.902 5.380 0.302 1.00 87.75 85 ILE A CA 1
ATOM 684 C C . ILE A 1 85 ? 5.046 6.824 0.802 1.00 87.75 85 ILE A C 1
ATOM 686 O O . ILE A 1 85 ? 4.047 7.458 1.121 1.00 87.75 85 ILE A O 1
ATOM 690 N N . ASP A 1 86 ? 6.244 7.402 0.777 1.00 85.56 86 ASP A N 1
ATOM 691 C CA . ASP A 1 86 ? 6.478 8.781 1.231 1.00 85.56 86 ASP A CA 1
ATOM 692 C C . ASP A 1 86 ? 5.675 9.817 0.424 1.00 85.56 86 ASP A C 1
ATOM 694 O O . ASP A 1 86 ? 5.337 10.892 0.919 1.00 85.56 86 ASP A O 1
ATOM 698 N N . ARG A 1 87 ? 5.306 9.486 -0.820 1.00 85.44 87 ARG A N 1
ATOM 699 C CA . ARG A 1 87 ? 4.501 10.349 -1.698 1.00 85.44 87 ARG A CA 1
ATOM 700 C C . ARG A 1 87 ? 3.000 10.314 -1.411 1.00 85.44 87 ARG A C 1
ATOM 702 O O . ARG A 1 87 ? 2.293 11.161 -1.951 1.00 85.44 87 ARG A O 1
ATOM 709 N N . VAL A 1 88 ? 2.495 9.373 -0.606 1.00 86.94 88 VAL A N 1
ATOM 710 C CA . VAL A 1 88 ? 1.049 9.284 -0.310 1.00 86.94 88 VAL A CA 1
ATOM 711 C C . VAL A 1 88 ? 0.593 10.259 0.784 1.00 86.94 88 VAL A C 1
ATOM 713 O O . VAL A 1 88 ? -0.603 10.497 0.950 1.00 86.94 88 VAL A O 1
ATOM 716 N N . GLY A 1 89 ? 1.545 10.859 1.505 1.00 87.88 89 GLY A N 1
ATOM 717 C CA . GLY A 1 89 ? 1.299 11.743 2.644 1.00 87.88 89 GLY A CA 1
ATOM 718 C C . GLY A 1 89 ? 1.110 10.992 3.967 1.00 87.88 89 GLY A C 1
ATOM 719 O O . GLY A 1 89 ? 0.781 9.807 3.994 1.00 87.88 89 GLY A O 1
ATOM 720 N N . GLU A 1 90 ? 1.303 11.703 5.081 1.00 88.69 90 GLU A N 1
ATOM 721 C CA . GLU A 1 90 ? 1.439 11.103 6.420 1.00 88.69 90 GLU A CA 1
ATOM 722 C C . GLU A 1 90 ? 0.231 10.252 6.833 1.00 88.69 90 GLU A C 1
ATOM 724 O O . GLU A 1 90 ? 0.376 9.086 7.180 1.00 88.69 90 GLU A O 1
ATOM 729 N N . THR A 1 91 ? -0.988 10.781 6.713 1.00 88.44 91 THR A N 1
ATOM 730 C CA . THR A 1 91 ? -2.198 10.051 7.131 1.00 88.44 91 THR A CA 1
ATOM 731 C C . THR A 1 91 ? -2.440 8.785 6.304 1.00 88.44 91 THR A C 1
ATOM 733 O O . THR A 1 91 ? -2.920 7.779 6.820 1.00 88.44 91 THR A O 1
ATOM 736 N N . ALA A 1 92 ? -2.121 8.811 5.007 1.00 91.69 92 ALA A N 1
ATOM 737 C CA . ALA A 1 92 ? -2.258 7.633 4.154 1.00 91.69 92 ALA A CA 1
ATOM 738 C C . ALA A 1 92 ? -1.168 6.596 4.470 1.00 91.69 92 ALA A C 1
ATOM 740 O O . ALA A 1 92 ? -1.437 5.395 4.474 1.00 91.69 92 ALA A O 1
ATOM 741 N N . ARG A 1 93 ? 0.041 7.054 4.814 1.00 92.31 93 ARG A N 1
ATOM 742 C CA . ARG A 1 93 ? 1.124 6.206 5.319 1.00 92.31 93 ARG A CA 1
ATOM 743 C C . ARG A 1 93 ? 0.738 5.523 6.634 1.00 92.31 93 ARG A C 1
ATOM 745 O O . ARG A 1 93 ? 0.934 4.319 6.756 1.00 92.31 93 ARG A O 1
ATOM 752 N N . GLU A 1 94 ? 0.137 6.240 7.582 1.00 91.62 94 GLU A N 1
ATOM 753 C CA . GLU A 1 94 ? -0.368 5.665 8.841 1.00 91.62 94 GLU A CA 1
ATOM 754 C C . GLU A 1 94 ? -1.435 4.582 8.612 1.00 91.62 94 GLU A C 1
ATOM 756 O O . GLU A 1 94 ? -1.418 3.544 9.281 1.00 91.62 94 GLU A O 1
ATOM 761 N N . LEU A 1 95 ? -2.325 4.784 7.632 1.00 94.62 95 LEU A N 1
ATOM 762 C CA . LEU A 1 95 ? -3.308 3.779 7.219 1.00 94.62 95 LEU A CA 1
ATOM 763 C C . LEU A 1 95 ? -2.636 2.523 6.657 1.00 94.62 95 LEU A C 1
ATOM 765 O O . LEU A 1 95 ? -2.967 1.421 7.086 1.00 94.62 95 LEU A O 1
ATOM 769 N N . LEU A 1 96 ? -1.668 2.671 5.746 1.00 95.50 96 LEU A N 1
ATOM 770 C CA . LEU A 1 96 ? -0.917 1.540 5.184 1.00 95.50 96 LEU A CA 1
ATOM 771 C C . LEU A 1 96 ? -0.130 0.782 6.260 1.00 95.50 96 LEU A C 1
ATOM 773 O O . LEU A 1 96 ? -0.067 -0.445 6.242 1.00 95.50 96 LEU A O 1
ATOM 777 N N . VAL A 1 97 ? 0.443 1.497 7.227 1.00 93.94 97 VAL A N 1
ATOM 778 C CA . VAL A 1 97 ? 1.134 0.891 8.366 1.00 93.94 97 VAL A CA 1
ATOM 779 C C . VAL A 1 97 ? 0.160 0.085 9.224 1.00 93.94 97 VAL A C 1
ATOM 781 O O . VAL A 1 97 ? 0.441 -1.073 9.526 1.00 93.94 97 VAL A O 1
ATOM 784 N N . THR A 1 98 ? -1.005 0.637 9.557 1.00 94.25 98 THR A N 1
ATOM 785 C CA . THR A 1 98 ? -2.037 -0.082 10.325 1.00 94.25 98 THR A CA 1
ATOM 786 C C . THR A 1 98 ? -2.560 -1.298 9.554 1.00 94.25 98 THR A C 1
ATOM 788 O O . THR A 1 98 ? -2.633 -2.393 10.105 1.00 94.25 98 THR A O 1
ATOM 791 N N . ALA A 1 99 ? -2.810 -1.152 8.251 1.00 96.00 99 ALA A N 1
ATOM 792 C CA . ALA A 1 99 ? -3.179 -2.246 7.352 1.00 96.00 99 ALA A CA 1
ATOM 793 C C . ALA A 1 99 ? -2.132 -3.365 7.329 1.00 96.00 99 ALA A C 1
ATOM 795 O O . ALA A 1 99 ? -2.475 -4.545 7.385 1.00 96.00 99 ALA A O 1
ATOM 796 N N . SER A 1 100 ? -0.846 -3.001 7.321 1.00 95.50 100 SER A N 1
ATOM 797 C CA . SER A 1 100 ? 0.245 -3.975 7.288 1.00 95.50 100 SER A CA 1
ATOM 798 C C . SER A 1 100 ? 0.304 -4.869 8.527 1.00 95.50 100 SER A C 1
ATOM 800 O O . SER A 1 100 ? 0.832 -5.977 8.446 1.00 95.50 100 SER A O 1
ATOM 802 N N . VAL A 1 101 ? -0.255 -4.408 9.651 1.00 93.69 101 VAL A N 1
ATOM 803 C CA . VAL A 1 101 ? -0.370 -5.182 10.891 1.00 93.69 101 VAL A CA 1
ATOM 804 C C . VAL A 1 101 ? -1.467 -6.242 10.784 1.00 93.69 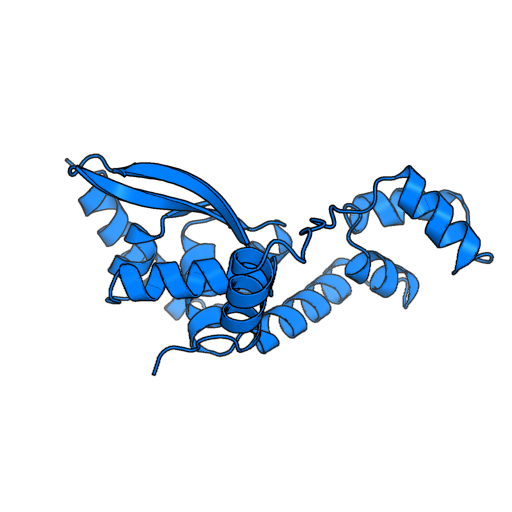101 VAL A C 1
ATOM 806 O O . VAL A 1 101 ? -1.269 -7.350 11.275 1.00 93.69 101 VAL A O 1
ATOM 809 N N . GLN A 1 102 ? -2.587 -5.941 10.113 1.00 93.00 102 GLN A N 1
ATOM 810 C CA . GLN A 1 102 ? -3.648 -6.925 9.864 1.00 93.00 102 GLN A CA 1
ATOM 811 C C . GLN A 1 102 ? -3.182 -8.012 8.880 1.00 93.00 102 GLN A C 1
ATOM 813 O O . GLN A 1 102 ? -3.469 -9.192 9.081 1.00 93.00 102 GLN A O 1
ATOM 818 N N . GLY A 1 103 ? -2.419 -7.632 7.850 1.00 91.94 103 GLY A N 1
ATOM 819 C CA . GLY A 1 103 ? -1.754 -8.568 6.946 1.00 91.94 103 GLY A CA 1
ATOM 820 C C . GLY A 1 103 ? -1.788 -8.140 5.480 1.00 91.94 103 GLY A C 1
ATOM 821 O O . GLY A 1 103 ? -1.907 -6.962 5.148 1.00 91.94 103 GLY A O 1
ATOM 822 N N . ARG A 1 104 ? -1.645 -9.120 4.575 1.00 92.38 104 ARG A N 1
ATOM 823 C CA . ARG A 1 104 ? -1.697 -8.883 3.117 1.00 92.38 104 ARG A CA 1
ATOM 824 C C . ARG A 1 104 ? -3.087 -8.472 2.637 1.00 92.38 104 ARG A C 1
ATOM 826 O O . ARG A 1 104 ? -3.179 -7.745 1.651 1.00 92.38 104 ARG A O 1
ATOM 833 N N . GLU A 1 105 ? -4.122 -8.955 3.314 1.00 96.12 105 GLU A N 1
ATOM 834 C CA . GLU A 1 105 ? -5.513 -8.548 3.144 1.00 96.12 105 GLU A CA 1
ATOM 835 C C . GLU A 1 105 ? -6.009 -7.926 4.443 1.00 96.12 105 GLU A C 1
ATOM 837 O O . GLU A 1 105 ? -5.583 -8.338 5.525 1.00 96.12 105 GLU A O 1
ATOM 842 N N . PHE A 1 106 ? -6.882 -6.935 4.328 1.00 96.44 106 PHE A N 1
ATOM 843 C CA . PHE A 1 106 ? -7.357 -6.162 5.465 1.00 96.44 106 PHE A CA 1
ATOM 844 C C . PHE A 1 106 ? -8.722 -5.531 5.181 1.00 96.44 106 PHE A C 1
ATOM 846 O O . PHE A 1 106 ? -9.133 -5.399 4.024 1.00 96.44 106 PHE A O 1
ATOM 853 N N . ASP A 1 107 ? -9.392 -5.101 6.247 1.00 95.94 107 ASP A N 1
ATOM 854 C CA . ASP A 1 107 ? -10.785 -4.655 6.212 1.00 95.94 107 ASP A CA 1
ATOM 855 C C . ASP A 1 107 ? -10.891 -3.171 6.573 1.00 95.94 107 ASP A C 1
ATOM 857 O O . ASP A 1 107 ? -10.358 -2.726 7.596 1.00 95.94 10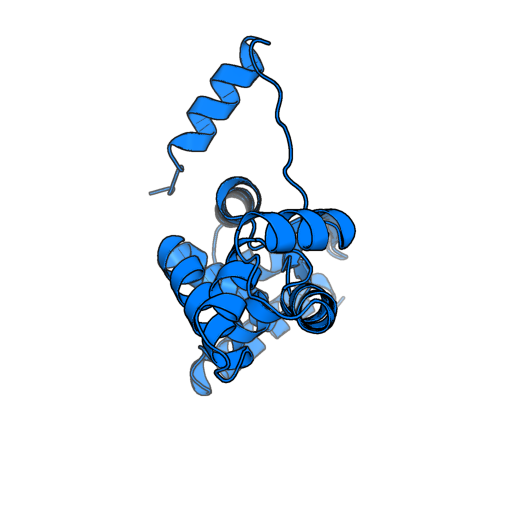7 ASP A O 1
ATOM 861 N N . SER A 1 108 ? -11.608 -2.388 5.759 1.00 96.56 108 SER A N 1
ATOM 862 C CA . SER A 1 108 ? -11.779 -0.942 5.981 1.00 96.56 108 SER A CA 1
ATOM 863 C C . SER A 1 108 ? -12.322 -0.609 7.376 1.00 96.56 108 SER A C 1
ATOM 865 O O . SER A 1 108 ? -11.848 0.331 8.020 1.00 96.56 108 SER A O 1
ATOM 867 N N . ALA A 1 109 ? -13.280 -1.398 7.869 1.00 94.44 109 ALA A N 1
ATOM 868 C CA . ALA A 1 109 ? -13.943 -1.172 9.149 1.00 94.44 109 ALA A CA 1
ATOM 869 C C . ALA A 1 109 ? -13.006 -1.442 10.336 1.00 94.44 109 ALA A C 1
ATOM 871 O O . ALA A 1 109 ? -13.005 -0.691 11.315 1.00 94.44 109 ALA A O 1
ATOM 872 N N . VAL A 1 110 ? -12.155 -2.467 10.228 1.00 93.00 110 VAL A N 1
ATOM 873 C CA . VAL A 1 110 ? -11.160 -2.814 11.252 1.00 93.00 110 VAL A CA 1
ATOM 874 C C . VAL A 1 110 ? -10.103 -1.710 11.368 1.00 93.00 110 VAL A C 1
ATOM 876 O O . VAL A 1 110 ? -9.755 -1.296 12.480 1.00 93.00 110 VAL A O 1
ATOM 879 N N . LEU A 1 111 ? -9.649 -1.153 10.241 1.00 94.81 111 LEU A N 1
ATOM 880 C CA . LEU A 1 111 ? -8.734 -0.005 10.241 1.00 94.81 111 LEU A CA 1
ATOM 881 C C . LEU A 1 111 ? -9.369 1.248 10.840 1.00 94.81 111 LEU A C 1
ATOM 883 O O . LEU A 1 111 ? -8.772 1.884 11.707 1.00 94.81 111 LEU A O 1
ATOM 887 N N . ALA A 1 112 ? -10.591 1.588 10.423 1.00 94.38 112 ALA A N 1
ATOM 888 C CA . ALA A 1 112 ? -11.297 2.750 10.955 1.00 94.38 112 ALA A CA 1
ATOM 889 C C . ALA A 1 112 ? -11.437 2.675 12.472 1.00 94.38 112 ALA A C 1
ATOM 891 O O . ALA A 1 112 ? -11.137 3.637 13.182 1.00 94.38 112 ALA A O 1
ATOM 892 N N . ARG A 1 113 ? -11.807 1.501 12.978 1.00 91.75 113 ARG A N 1
ATOM 893 C CA . ARG A 1 113 ? -11.950 1.279 14.406 1.00 91.75 113 ARG A CA 1
ATOM 894 C C . ARG A 1 113 ? -10.630 1.348 15.162 1.00 91.75 113 ARG A C 1
ATOM 896 O O . ARG A 1 113 ? -10.564 2.058 16.162 1.00 91.75 113 ARG A O 1
ATOM 903 N N . SER A 1 114 ? -9.605 0.626 14.712 1.00 91.25 114 SER A N 1
ATOM 904 C CA . SER A 1 114 ? -8.302 0.600 15.394 1.00 91.25 114 SER A CA 1
ATOM 905 C C . SER A 1 114 ? -7.661 1.991 15.470 1.00 91.25 114 SER A C 1
ATOM 907 O O . SER A 1 114 ? -7.038 2.343 16.468 1.00 91.25 114 SER A O 1
ATOM 909 N N . MET A 1 115 ? -7.882 2.829 14.455 1.00 90.56 115 MET A N 1
ATOM 910 C CA . MET A 1 115 ? -7.368 4.199 14.419 1.00 90.56 115 MET A CA 1
ATOM 911 C C . MET A 1 115 ? -8.303 5.234 15.066 1.00 90.56 115 MET A C 1
ATOM 913 O O . MET A 1 115 ? -7.946 6.410 15.131 1.00 90.56 115 MET A O 1
ATOM 917 N N . GLY A 1 116 ? -9.499 4.838 15.519 1.00 91.81 116 GLY A N 1
ATOM 918 C CA . GLY A 1 116 ? -10.516 5.764 16.033 1.00 91.81 116 GLY A CA 1
ATOM 919 C C . GLY A 1 116 ? -10.988 6.790 14.993 1.00 91.81 116 GLY A C 1
ATOM 920 O O . GLY A 1 116 ? -11.358 7.910 15.344 1.00 91.81 116 GLY A O 1
ATOM 921 N N . MET A 1 117 ? -10.934 6.434 13.710 1.00 94.38 117 MET A N 1
ATOM 922 C CA . MET A 1 117 ? -11.294 7.293 12.584 1.00 94.38 117 MET A CA 1
ATOM 923 C C . MET A 1 117 ? -12.726 7.026 12.117 1.00 94.38 117 MET A C 1
ATOM 925 O O . MET A 1 117 ? -13.273 5.937 12.286 1.00 94.38 117 MET A O 1
ATOM 929 N N . ASN A 1 118 ? -13.336 8.020 11.470 1.00 93.81 118 ASN A N 1
ATOM 930 C CA . ASN A 1 118 ? -14.626 7.828 10.817 1.00 93.81 118 ASN A CA 1
ATOM 931 C C . ASN A 1 118 ? -14.482 6.810 9.652 1.00 93.81 118 ASN A C 1
ATOM 933 O O . ASN A 1 118 ? -13.574 6.967 8.830 1.00 93.81 118 ASN A O 1
ATOM 937 N N . PRO A 1 119 ? -15.356 5.787 9.544 1.00 92.12 119 PRO A N 1
ATOM 938 C CA . PRO A 1 119 ? -15.284 4.785 8.476 1.00 92.12 119 PRO A CA 1
ATOM 939 C C . PRO A 1 119 ? -15.307 5.366 7.058 1.00 92.12 119 PRO A C 1
ATOM 941 O O . PRO A 1 119 ? -14.504 4.968 6.219 1.00 92.12 119 PRO A O 1
ATOM 944 N N . GLN A 1 120 ? -16.156 6.364 6.804 1.00 91.44 120 GLN A N 1
ATOM 945 C CA . GLN A 1 120 ? -16.266 7.019 5.498 1.00 91.44 120 GLN A CA 1
ATOM 946 C C . GLN A 1 120 ? -14.966 7.745 5.122 1.00 91.44 120 GLN A C 1
ATOM 948 O O . GLN A 1 120 ? -14.524 7.712 3.975 1.00 91.44 120 GLN A O 1
ATOM 953 N N . ASP A 1 121 ? -14.326 8.373 6.109 1.00 94.12 121 ASP A N 1
ATOM 954 C CA . ASP A 1 121 ? -13.032 9.032 5.947 1.00 94.12 121 ASP A CA 1
ATOM 955 C C . ASP A 1 121 ? -11.918 8.038 5.588 1.00 94.12 121 ASP A C 1
ATOM 957 O O . ASP A 1 121 ? -11.041 8.350 4.773 1.00 94.12 121 ASP A O 1
ATOM 961 N N . VAL A 1 122 ? -11.921 6.859 6.212 1.00 95.69 122 VAL A N 1
ATOM 962 C CA . VAL A 1 122 ? -10.956 5.793 5.917 1.00 95.69 122 VAL A CA 1
ATOM 963 C C . VAL A 1 122 ? -11.184 5.233 4.522 1.00 95.69 122 VAL A C 1
ATOM 965 O O . VAL A 1 122 ? -10.228 5.119 3.759 1.00 95.69 122 VAL A O 1
ATOM 968 N N . GLU A 1 123 ? -12.429 4.954 4.149 1.00 94.50 123 GLU A N 1
ATOM 969 C CA . GLU A 1 123 ? -12.750 4.416 2.827 1.00 94.50 123 GLU A CA 1
ATOM 970 C C . GLU A 1 123 ? -12.396 5.373 1.692 1.00 94.50 123 GLU A C 1
ATOM 972 O O . GLU A 1 123 ? -11.850 4.931 0.684 1.00 94.50 123 GLU A O 1
ATOM 977 N N . GLU A 1 124 ? -12.615 6.679 1.860 1.00 93.62 124 GLU A N 1
ATOM 978 C CA . GLU A 1 124 ? -12.194 7.668 0.863 1.00 93.62 124 GLU A CA 1
ATOM 979 C C . GLU A 1 124 ? -10.669 7.657 0.674 1.00 93.62 124 GLU A C 1
ATOM 981 O O . GLU A 1 124 ? -10.161 7.677 -0.447 1.00 93.62 124 GLU A O 1
ATOM 986 N N . ARG A 1 125 ? -9.910 7.556 1.771 1.00 94.69 125 ARG A N 1
ATOM 987 C CA . ARG A 1 125 ? -8.441 7.495 1.720 1.00 94.69 125 ARG A CA 1
ATOM 988 C C . ARG A 1 125 ? -7.940 6.188 1.105 1.00 94.69 125 ARG A C 1
ATOM 990 O O . ARG A 1 125 ? -6.992 6.218 0.323 1.00 94.69 125 ARG A O 1
ATOM 997 N N . LEU A 1 126 ? -8.575 5.058 1.420 1.00 96.12 126 LEU A N 1
ATOM 998 C CA . LEU A 1 126 ? -8.264 3.765 0.803 1.00 96.12 126 LEU A CA 1
ATOM 999 C C . LEU A 1 126 ? -8.588 3.774 -0.695 1.00 96.12 126 LEU A C 1
ATOM 1001 O O . LEU A 1 126 ? -7.797 3.263 -1.484 1.00 96.12 126 LEU A O 1
ATOM 1005 N N . ARG A 1 127 ? -9.674 4.437 -1.109 1.00 94.12 127 ARG A N 1
ATOM 1006 C CA . ARG A 1 127 ? -9.998 4.626 -2.528 1.00 94.12 127 ARG A CA 1
ATOM 1007 C C . ARG A 1 127 ? -8.897 5.393 -3.261 1.00 94.12 127 ARG A C 1
ATOM 1009 O O . ARG A 1 127 ? -8.481 4.970 -4.331 1.00 94.12 127 ARG A O 1
ATOM 1016 N N . VAL A 1 128 ? -8.357 6.463 -2.672 1.00 93.12 128 VAL A N 1
ATOM 1017 C CA . VAL A 1 128 ? -7.208 7.188 -3.252 1.00 93.12 128 VAL A CA 1
ATOM 1018 C C . VAL A 1 128 ? -5.964 6.287 -3.343 1.00 93.12 128 VAL A C 1
ATOM 1020 O O . VAL A 1 128 ? -5.263 6.296 -4.355 1.00 93.12 128 VAL A O 1
ATOM 1023 N N . LEU A 1 129 ? -5.682 5.488 -2.309 1.00 94.56 129 LEU A N 1
ATOM 1024 C CA . LEU A 1 129 ? -4.546 4.553 -2.291 1.00 94.56 129 LEU A CA 1
ATOM 1025 C C . LEU A 1 129 ? -4.652 3.435 -3.342 1.00 94.56 129 LEU A C 1
ATOM 1027 O O . LEU A 1 129 ? -3.620 2.991 -3.856 1.00 94.56 129 LEU A O 1
ATOM 1031 N N . ASP A 1 130 ? -5.871 3.007 -3.656 1.00 93.75 130 ASP A N 1
ATOM 1032 C CA . ASP A 1 130 ? -6.182 2.073 -4.738 1.00 93.75 130 ASP A CA 1
ATOM 1033 C C . ASP A 1 130 ? -6.043 2.765 -6.102 1.00 93.75 130 ASP A C 1
ATOM 1035 O O . ASP A 1 130 ? -5.126 2.484 -6.873 1.00 93.75 130 ASP A O 1
ATOM 1039 N N . GLU A 1 131 ? -6.876 3.770 -6.360 1.00 88.75 131 GLU A N 1
ATOM 1040 C CA . GLU A 1 131 ? -7.083 4.314 -7.703 1.00 88.75 131 GLU A CA 1
ATOM 1041 C C . GLU A 1 131 ? -5.953 5.221 -8.196 1.00 88.75 131 GLU A C 1
ATOM 1043 O O . GLU A 1 131 ? -5.697 5.290 -9.397 1.00 88.75 131 GLU A O 1
ATOM 1048 N N . VAL A 1 132 ? -5.292 5.947 -7.291 1.00 87.75 132 VAL A N 1
ATOM 1049 C CA . VAL A 1 132 ? -4.241 6.911 -7.656 1.00 87.75 132 VAL A CA 1
ATOM 1050 C C . VAL A 1 132 ? -2.858 6.312 -7.455 1.00 87.75 132 VAL A C 1
ATOM 1052 O O . VAL A 1 132 ? -1.971 6.480 -8.293 1.00 87.75 132 VAL A O 1
ATOM 1055 N N . HIS A 1 133 ? -2.649 5.630 -6.330 1.00 86.94 133 HIS A N 1
ATOM 1056 C CA . HIS A 1 133 ? -1.322 5.148 -5.961 1.00 86.94 133 HIS A CA 1
ATOM 1057 C C . HIS A 1 133 ? -1.075 3.689 -6.362 1.00 86.94 133 HIS A C 1
ATOM 1059 O O . HIS A 1 133 ? 0.092 3.308 -6.514 1.00 86.94 133 HIS A O 1
ATOM 1065 N N . GLY A 1 134 ? -2.118 2.872 -6.549 1.00 88.31 134 GLY A N 1
ATOM 1066 C CA . GLY A 1 134 ? -1.989 1.454 -6.896 1.00 88.31 134 GLY A CA 1
ATOM 1067 C C . GLY A 1 134 ? -1.111 0.683 -5.907 1.00 88.31 134 GLY A C 1
ATOM 1068 O O . GLY A 1 134 ? -0.261 -0.111 -6.313 1.00 88.31 134 GLY A O 1
ATOM 1069 N N . ILE A 1 135 ? -1.203 1.018 -4.616 1.00 91.12 135 ILE A N 1
ATOM 1070 C CA . ILE A 1 135 ? -0.473 0.322 -3.536 1.00 91.12 135 ILE A CA 1
ATOM 1071 C C . ILE A 1 135 ? -1.318 -0.832 -3.003 1.00 91.12 135 ILE A C 1
ATOM 1073 O O . ILE A 1 135 ? -0.807 -1.909 -2.680 1.00 91.12 135 ILE A O 1
ATOM 1077 N N . ILE A 1 136 ? -2.623 -0.594 -2.939 1.00 95.62 136 ILE A N 1
ATOM 1078 C CA . ILE A 1 136 ? -3.631 -1.557 -2.529 1.00 95.62 136 ILE A CA 1
ATOM 1079 C C . ILE A 1 136 ? -4.636 -1.738 -3.660 1.00 95.62 136 ILE A C 1
ATOM 1081 O O . ILE A 1 136 ? -4.652 -0.957 -4.603 1.00 95.62 136 ILE A O 1
ATOM 1085 N N . GLN A 1 137 ? -5.456 -2.770 -3.554 1.00 95.38 137 GLN A N 1
ATOM 1086 C CA . GLN A 1 137 ? -6.534 -3.049 -4.485 1.00 95.38 137 GLN A CA 1
ATOM 1087 C C . GLN A 1 137 ? -7.767 -3.469 -3.698 1.00 95.38 137 GLN A C 1
ATOM 1089 O O . GLN A 1 137 ? -7.683 -4.346 -2.830 1.00 95.38 137 GLN A O 1
ATOM 1094 N N . ARG A 1 138 ? -8.915 -2.872 -4.016 1.00 96.25 138 ARG A N 1
ATOM 1095 C CA . ARG A 1 138 ? -10.214 -3.332 -3.531 1.00 96.25 138 ARG A CA 1
ATOM 1096 C C . ARG A 1 138 ? -10.534 -4.726 -4.082 1.00 96.25 138 ARG A C 1
ATOM 1098 O O . ARG A 1 138 ? -10.506 -4.937 -5.291 1.00 96.25 138 ARG A O 1
ATOM 1105 N N . ILE A 1 139 ? -10.878 -5.661 -3.195 1.00 95.81 139 ILE A N 1
ATOM 1106 C CA . ILE A 1 139 ? -11.275 -7.031 -3.554 1.00 95.81 139 ILE A CA 1
ATOM 1107 C C . ILE A 1 139 ? -12.799 -7.137 -3.646 1.00 95.81 139 ILE A C 1
ATOM 1109 O O . ILE A 1 139 ? -13.330 -7.493 -4.695 1.00 95.81 139 ILE A O 1
ATOM 1113 N N . ARG A 1 140 ? -13.505 -6.861 -2.543 1.00 94.25 140 ARG A N 1
ATOM 1114 C CA . ARG A 1 140 ? -14.964 -7.025 -2.433 1.00 94.25 140 ARG A CA 1
ATOM 1115 C C . ARG A 1 140 ? -15.534 -6.231 -1.262 1.00 94.25 140 ARG A C 1
ATOM 1117 O O . ARG A 1 140 ? -14.790 -5.819 -0.380 1.00 94.25 140 ARG A O 1
ATOM 1124 N N . GLU A 1 141 ? -16.845 -6.038 -1.264 1.00 95.12 141 GLU A N 1
ATOM 1125 C CA . GLU A 1 141 ? -17.604 -5.672 -0.064 1.00 95.12 141 GLU A CA 1
ATOM 1126 C C . GLU A 1 141 ? -18.058 -6.951 0.643 1.00 95.12 141 GLU A C 1
ATOM 1128 O O . GLU A 1 141 ? -18.423 -7.926 -0.019 1.00 95.12 141 GLU A O 1
ATOM 1133 N N . GLU A 1 142 ? -18.003 -6.961 1.971 1.00 92.12 142 GLU A N 1
ATOM 1134 C CA . GLU A 1 142 ? -18.473 -8.065 2.804 1.00 92.12 142 GLU A CA 1
ATOM 1135 C C . GLU A 1 142 ? -19.187 -7.550 4.057 1.00 92.12 142 GLU A C 1
ATOM 1137 O O . GLU A 1 142 ? -18.904 -6.461 4.557 1.00 92.12 142 GLU A O 1
ATOM 1142 N N . GLU A 1 143 ? -20.155 -8.325 4.534 1.00 90.75 143 GLU A N 1
ATOM 1143 C CA . GLU A 1 143 ? -20.826 -8.084 5.807 1.00 90.75 143 GLU A CA 1
ATOM 1144 C C . GLU A 1 143 ? -20.054 -8.820 6.906 1.00 90.75 143 GLU A C 1
ATOM 1146 O O . GLU A 1 143 ? -19.749 -10.009 6.787 1.00 90.75 143 GLU A O 1
ATOM 1151 N N . LEU A 1 144 ? -19.691 -8.090 7.954 1.00 85.75 144 LEU A N 1
ATOM 1152 C CA . LEU A 1 144 ? -19.066 -8.623 9.153 1.00 85.75 144 LEU A CA 1
ATOM 1153 C C . LEU A 1 144 ? -20.116 -9.344 10.014 1.00 85.75 144 LEU A C 1
ATOM 1155 O O . LEU A 1 144 ? -21.304 -9.038 9.911 1.00 85.75 144 LEU A O 1
ATOM 1159 N N . PRO A 1 145 ? -19.707 -10.260 10.911 1.00 83.69 145 PRO A N 1
ATOM 1160 C CA . PRO A 1 145 ? -20.649 -11.011 11.749 1.00 83.69 145 PRO A CA 1
ATOM 1161 C C . PRO A 1 145 ? -21.585 -10.152 12.617 1.00 83.69 145 PRO A C 1
ATOM 1163 O O . PRO A 1 145 ? -22.665 -10.607 12.981 1.00 83.69 145 PRO A O 1
ATOM 1166 N N . ASP A 1 146 ? -21.211 -8.906 12.928 1.00 81.19 146 ASP A N 1
ATOM 1167 C CA . ASP A 1 146 ? -22.043 -7.950 13.672 1.00 81.19 146 ASP A CA 1
ATOM 1168 C C . ASP A 1 146 ? -23.060 -7.180 12.799 1.00 81.19 146 ASP A C 1
ATOM 1170 O O . ASP A 1 146 ? -23.729 -6.266 13.289 1.00 81.19 146 ASP A O 1
ATOM 1174 N N . GLY A 1 147 ? -23.175 -7.530 11.513 1.00 82.69 147 GLY A N 1
ATOM 1175 C CA . GLY A 1 147 ? -24.096 -6.936 10.541 1.00 82.69 147 GLY A CA 1
ATOM 1176 C C . GLY A 1 147 ? -23.598 -5.641 9.890 1.00 82.69 147 GLY A C 1
ATOM 1177 O O . GLY A 1 147 ? -24.338 -4.975 9.163 1.00 82.69 147 GLY A O 1
ATOM 1178 N N . ARG A 1 148 ? -22.358 -5.218 10.163 1.00 85.25 148 ARG A N 1
ATOM 1179 C CA . ARG A 1 148 ? -21.767 -4.035 9.520 1.00 85.25 148 ARG A CA 1
ATOM 1180 C C . ARG A 1 148 ? -21.086 -4.403 8.214 1.00 85.25 148 ARG A C 1
ATOM 1182 O O . ARG A 1 148 ? -20.441 -5.436 8.111 1.00 85.25 148 ARG A O 1
ATOM 1189 N N . PHE A 1 149 ? -21.126 -3.499 7.244 1.00 90.06 149 PHE A N 1
ATOM 1190 C CA . PHE A 1 149 ? -20.373 -3.662 6.004 1.00 90.06 149 PHE A CA 1
ATOM 1191 C C . PHE A 1 149 ? -18.915 -3.228 6.159 1.00 90.06 149 PHE A C 1
ATOM 1193 O O . PHE A 1 149 ? -18.603 -2.251 6.844 1.00 90.06 149 PHE A O 1
ATOM 1200 N N . THR A 1 150 ? -18.030 -3.935 5.466 1.00 94.81 150 THR A N 1
ATOM 1201 C CA . THR A 1 150 ? -16.646 -3.536 5.242 1.00 94.81 150 THR A CA 1
ATOM 1202 C C . THR A 1 150 ? -16.252 -3.770 3.790 1.00 94.81 150 THR A C 1
ATOM 1204 O O . THR A 1 150 ? -16.782 -4.641 3.101 1.00 94.81 150 THR A O 1
ATOM 1207 N N . VAL A 1 151 ? -15.289 -2.989 3.311 1.00 96.25 151 VAL A N 1
ATOM 1208 C CA . VAL A 1 151 ? -14.614 -3.247 2.046 1.00 96.25 151 VAL A CA 1
ATOM 1209 C C . VAL A 1 151 ? -13.296 -3.950 2.345 1.00 96.25 151 VAL A C 1
ATOM 1211 O O . VAL A 1 151 ? -12.448 -3.415 3.066 1.00 96.25 151 VAL A O 1
ATOM 1214 N N . ARG A 1 152 ? -13.111 -5.126 1.748 1.00 96.88 152 ARG A N 1
ATOM 1215 C CA . ARG A 1 152 ? -11.870 -5.890 1.821 1.00 96.88 152 ARG A CA 1
ATOM 1216 C C . ARG A 1 152 ? -10.887 -5.399 0.769 1.00 96.88 152 ARG A C 1
ATOM 1218 O O . ARG A 1 152 ? -11.212 -5.335 -0.421 1.00 96.88 152 ARG A O 1
ATOM 1225 N N . TYR A 1 153 ? -9.670 -5.102 1.201 1.00 97.81 153 TYR A N 1
ATOM 1226 C CA . TYR A 1 153 ? -8.557 -4.688 0.352 1.00 97.81 153 TYR A CA 1
ATOM 1227 C C . TYR A 1 153 ? -7.394 -5.668 0.475 1.00 97.81 153 TYR A C 1
ATOM 1229 O O . TYR A 1 153 ? -7.278 -6.411 1.450 1.00 97.81 153 TYR A O 1
ATOM 1237 N N . ARG A 1 154 ? -6.489 -5.634 -0.503 1.00 96.50 154 ARG A N 1
ATOM 1238 C CA . ARG A 1 154 ? -5.172 -6.270 -0.408 1.00 96.50 154 ARG A CA 1
ATOM 1239 C C . ARG A 1 154 ? -4.066 -5.320 -0.802 1.00 96.50 154 ARG A C 1
ATOM 1241 O O . ARG A 1 154 ? -4.267 -4.471 -1.663 1.00 96.50 154 ARG A O 1
ATOM 1248 N N . PHE A 1 155 ? -2.871 -5.534 -0.269 1.00 95.19 155 PHE A N 1
ATOM 1249 C CA . PHE A 1 155 ? -1.669 -4.994 -0.895 1.00 95.19 155 PHE A CA 1
ATOM 1250 C C . PHE A 1 155 ? -1.459 -5.660 -2.254 1.00 95.19 155 PHE A C 1
ATOM 1252 O O . PHE A 1 155 ? -1.523 -6.891 -2.359 1.00 95.19 155 PHE A O 1
ATOM 1259 N N . VAL A 1 156 ? -1.191 -4.847 -3.281 1.00 90.44 156 VAL A N 1
ATOM 1260 C CA . VAL A 1 156 ? -0.951 -5.349 -4.643 1.00 90.44 156 VAL A CA 1
ATOM 1261 C C . VAL A 1 156 ? 0.261 -6.287 -4.642 1.00 90.44 156 VAL A C 1
ATOM 1263 O O . VAL A 1 156 ? 0.173 -7.402 -5.148 1.00 90.44 156 VAL A O 1
ATOM 1266 N N . TYR A 1 157 ? 1.344 -5.892 -3.961 1.00 85.31 157 TYR A N 1
ATOM 1267 C CA . TYR A 1 157 ? 2.546 -6.713 -3.771 1.00 85.31 157 TYR A CA 1
ATOM 1268 C C . TYR A 1 157 ? 2.864 -6.915 -2.293 1.00 85.31 157 TYR A C 1
ATOM 1270 O O . TYR A 1 157 ? 2.674 -6.013 -1.474 1.00 85.31 157 TYR A O 1
ATOM 1278 N N . GLY A 1 158 ? 3.430 -8.080 -1.960 1.00 84.75 158 GLY A N 1
ATOM 1279 C CA . GLY A 1 158 ? 3.864 -8.397 -0.594 1.00 84.75 158 GLY A CA 1
ATOM 1280 C C . GLY A 1 158 ? 4.893 -7.404 -0.046 1.00 84.75 158 GLY A C 1
ATOM 1281 O O . GLY A 1 158 ? 4.815 -7.031 1.120 1.00 84.75 158 GLY A O 1
ATOM 1282 N N . VAL A 1 159 ? 5.776 -6.884 -0.905 1.00 85.06 159 VAL A N 1
ATOM 1283 C CA . VAL A 1 159 ? 6.816 -5.925 -0.505 1.00 85.06 159 VAL A CA 1
ATOM 1284 C C . VAL A 1 159 ? 6.258 -4.590 0.003 1.00 85.06 159 VAL A C 1
ATOM 1286 O O . VAL A 1 159 ? 6.897 -3.948 0.834 1.00 85.06 159 VAL A O 1
ATOM 1289 N N . TYR A 1 160 ? 5.058 -4.174 -0.431 1.00 90.81 160 TYR A N 1
ATOM 1290 C CA . TYR A 1 160 ? 4.400 -2.992 0.139 1.00 90.81 160 TYR A CA 1
ATOM 1291 C C . TYR A 1 160 ? 4.033 -3.227 1.604 1.00 90.81 160 TYR A C 1
ATOM 1293 O O . TYR A 1 160 ? 4.365 -2.407 2.458 1.00 90.81 160 TYR A O 1
ATOM 1301 N N . GLN A 1 161 ? 3.402 -4.368 1.894 1.00 93.12 161 GLN A N 1
ATOM 1302 C CA . GLN A 1 161 ? 3.040 -4.746 3.256 1.00 93.12 161 GLN A CA 1
ATOM 1303 C C . GLN A 1 161 ? 4.287 -4.902 4.127 1.00 93.12 161 GLN A C 1
ATOM 1305 O O . GLN A 1 161 ? 4.336 -4.330 5.213 1.00 93.12 161 GLN A O 1
ATOM 1310 N N . GLU A 1 162 ? 5.298 -5.624 3.640 1.00 88.94 162 GLU A N 1
ATOM 1311 C CA . GLU A 1 162 ? 6.533 -5.865 4.384 1.00 88.94 162 GLU A CA 1
ATOM 1312 C C . GLU A 1 162 ? 7.226 -4.547 4.729 1.00 88.94 162 GLU A C 1
ATOM 1314 O O . GLU A 1 162 ? 7.525 -4.310 5.895 1.00 88.94 162 GLU A O 1
ATOM 1319 N N . THR A 1 163 ? 7.394 -3.654 3.749 1.00 89.50 163 THR A N 1
ATOM 1320 C CA . THR A 1 163 ? 8.060 -2.360 3.958 1.00 89.50 163 THR A CA 1
ATOM 1321 C C . THR A 1 163 ? 7.311 -1.500 4.978 1.00 89.50 163 THR A C 1
ATOM 1323 O O . THR A 1 163 ? 7.928 -0.932 5.882 1.00 89.50 163 THR A O 1
ATOM 1326 N N . CYS A 1 164 ? 5.976 -1.439 4.898 1.00 90.94 164 CYS A N 1
ATOM 1327 C CA . CYS A 1 164 ? 5.161 -0.752 5.901 1.00 90.94 164 CYS A CA 1
ATOM 1328 C C . CYS A 1 164 ? 5.339 -1.372 7.295 1.00 90.94 164 CYS A C 1
ATOM 1330 O O . CYS A 1 164 ? 5.569 -0.651 8.268 1.00 90.94 164 CYS A O 1
ATOM 1332 N N . PHE A 1 165 ? 5.296 -2.699 7.386 1.00 89.06 165 PHE A N 1
ATOM 1333 C CA . PHE A 1 165 ? 5.359 -3.430 8.646 1.00 89.06 165 PHE A CA 1
ATOM 1334 C C . PHE A 1 165 ? 6.734 -3.351 9.317 1.00 89.06 165 PHE A C 1
ATOM 1336 O O . PHE A 1 165 ? 6.813 -3.197 10.536 1.00 89.06 165 PHE A O 1
ATOM 1343 N N . THR A 1 166 ? 7.824 -3.424 8.549 1.00 87.25 166 THR A N 1
ATOM 1344 C CA . THR A 1 166 ? 9.196 -3.331 9.072 1.00 87.25 166 THR A CA 1
ATOM 1345 C C . THR A 1 166 ? 9.586 -1.909 9.455 1.00 87.25 166 THR A C 1
ATOM 1347 O O . THR A 1 166 ? 10.488 -1.735 10.268 1.00 87.25 166 THR A O 1
ATOM 1350 N N . SER A 1 167 ? 8.899 -0.890 8.925 1.00 82.62 167 SER A N 1
ATOM 1351 C CA . SER A 1 167 ? 9.135 0.509 9.309 1.00 82.62 167 SER A CA 1
ATOM 1352 C C . SER A 1 167 ? 8.660 0.850 10.733 1.00 82.62 167 SER A C 1
ATOM 1354 O O . SER A 1 167 ? 8.959 1.927 11.252 1.00 82.62 167 SER A O 1
ATOM 1356 N N . LEU A 1 168 ? 7.916 -0.054 11.382 1.00 83.62 168 LEU A N 1
ATOM 1357 C CA . LEU A 1 168 ? 7.393 0.132 12.732 1.00 83.62 168 LEU A CA 1
ATOM 1358 C C . LEU A 1 168 ? 8.450 -0.124 13.810 1.00 83.62 168 LEU A C 1
ATOM 1360 O O . LEU A 1 168 ? 9.001 -1.220 13.920 1.00 83.62 168 LEU A O 1
ATOM 1364 N N . ALA A 1 169 ? 8.618 0.839 14.720 1.00 86.38 169 ALA A N 1
ATOM 1365 C CA . ALA A 1 169 ? 9.309 0.591 15.981 1.00 86.38 169 ALA A CA 1
ATOM 1366 C C . ALA A 1 169 ? 8.596 -0.528 16.783 1.00 86.38 169 ALA A C 1
ATOM 1368 O O . ALA A 1 169 ? 7.357 -0.570 16.789 1.00 86.38 169 ALA A O 1
ATOM 1369 N N . PRO A 1 170 ? 9.327 -1.392 17.522 1.00 82.06 170 PRO A N 1
ATOM 1370 C CA . PRO A 1 170 ? 8.743 -2.533 18.239 1.00 82.06 170 PRO A CA 1
ATOM 1371 C C . PRO A 1 170 ? 7.561 -2.168 19.149 1.00 82.06 170 PRO A C 1
ATOM 1373 O O . PRO A 1 170 ? 6.529 -2.837 19.133 1.00 82.06 170 PRO A O 1
ATOM 1376 N N . THR A 1 171 ? 7.667 -1.060 19.886 1.00 83.94 171 THR A N 1
ATOM 1377 C CA . THR A 1 171 ? 6.614 -0.574 20.791 1.00 83.94 171 THR A CA 1
ATOM 1378 C C . THR A 1 171 ? 5.345 -0.171 20.039 1.00 83.94 171 THR A C 1
ATOM 1380 O O . THR A 1 171 ? 4.233 -0.466 20.477 1.00 83.94 171 THR A O 1
ATOM 1383 N N . ARG A 1 172 ? 5.491 0.469 18.870 1.00 83.00 172 ARG A N 1
ATOM 1384 C CA . ARG A 1 172 ? 4.353 0.880 18.038 1.00 83.00 172 ARG A CA 1
ATOM 1385 C C . ARG A 1 172 ? 3.661 -0.331 17.421 1.00 83.00 172 ARG A C 1
ATOM 1387 O O . ARG A 1 172 ? 2.436 -0.381 17.410 1.00 83.00 172 ARG A O 1
ATOM 1394 N N . LYS A 1 173 ? 4.437 -1.325 16.983 1.00 84.31 173 LYS A N 1
ATOM 1395 C CA . LYS A 1 173 ? 3.923 -2.607 16.491 1.00 84.31 173 LYS A CA 1
ATOM 1396 C C . LYS A 1 173 ? 3.101 -3.338 17.554 1.00 84.31 173 LYS A C 1
ATOM 1398 O O . LYS A 1 173 ? 2.006 -3.796 17.251 1.00 84.31 173 LYS A O 1
ATOM 1403 N N . ALA A 1 174 ? 3.589 -3.412 18.794 1.00 84.06 174 ALA A N 1
ATOM 1404 C CA . ALA A 1 174 ? 2.845 -4.019 19.898 1.00 84.06 174 ALA A CA 1
ATOM 1405 C C . ALA A 1 174 ? 1.512 -3.294 20.163 1.00 84.06 174 ALA A C 1
ATOM 1407 O O . ALA A 1 174 ? 0.471 -3.938 20.225 1.00 84.06 174 ALA A O 1
ATOM 1408 N N . SER A 1 175 ? 1.530 -1.959 20.230 1.00 85.19 175 SER A N 1
ATOM 1409 C CA . SER A 1 175 ? 0.317 -1.153 20.435 1.00 85.19 175 SER A CA 1
ATOM 1410 C C . SER A 1 175 ? -0.714 -1.325 19.311 1.00 85.19 175 SER A C 1
ATOM 1412 O O . SER A 1 175 ? -1.899 -1.490 19.599 1.00 85.19 175 SER A O 1
ATOM 1414 N N . LEU A 1 176 ? -0.278 -1.332 18.045 1.00 86.12 176 LEU A N 1
ATOM 1415 C CA . LEU A 1 176 ? -1.170 -1.549 16.903 1.00 86.12 176 LEU A CA 1
ATOM 1416 C C . LEU A 1 176 ? -1.721 -2.977 16.868 1.00 86.12 176 LEU A C 1
ATOM 1418 O O . LEU A 1 176 ? -2.900 -3.150 16.586 1.00 86.12 176 LEU A O 1
ATOM 1422 N N . ASN A 1 177 ? -0.910 -3.987 17.201 1.00 84.81 177 ASN A N 1
ATOM 1423 C CA . ASN A 1 177 ? -1.377 -5.371 17.317 1.00 84.81 177 ASN A CA 1
ATOM 1424 C C . ASN A 1 177 ? -2.494 -5.505 18.359 1.00 84.81 177 ASN A C 1
ATOM 1426 O O . ASN A 1 177 ? -3.504 -6.143 18.077 1.00 84.81 177 ASN A O 1
ATOM 1430 N N . SER A 1 178 ? -2.342 -4.887 19.535 1.00 84.62 178 SER A N 1
ATOM 1431 C CA . SER A 1 178 ? -3.384 -4.911 20.569 1.00 84.62 178 SER A CA 1
ATOM 1432 C C . SER A 1 178 ? -4.674 -4.243 20.092 1.00 84.62 178 SER A C 1
ATOM 1434 O O . SER A 1 178 ? -5.741 -4.842 20.182 1.00 84.62 178 SER A O 1
ATOM 1436 N N . SER A 1 179 ? -4.577 -3.045 19.507 1.00 85.94 179 SER A N 1
ATOM 1437 C CA . SER A 1 179 ? -5.745 -2.330 18.974 1.00 85.94 179 SER A CA 1
ATOM 1438 C C . SER A 1 179 ? -6.444 -3.100 17.843 1.00 85.94 179 SER A C 1
ATOM 1440 O O . SER A 1 179 ? -7.673 -3.146 17.777 1.00 85.94 179 SER A O 1
ATOM 1442 N N . MET A 1 180 ? -5.668 -3.760 16.978 1.00 86.81 180 MET A N 1
ATOM 1443 C CA . MET A 1 180 ? -6.187 -4.616 15.912 1.00 86.81 180 MET A CA 1
ATOM 1444 C C . MET A 1 180 ? -6.922 -5.833 16.481 1.00 86.81 180 MET A C 1
ATOM 1446 O O . MET A 1 180 ? -8.020 -6.155 16.033 1.00 86.81 180 MET A O 1
ATOM 1450 N N . ALA A 1 181 ? -6.347 -6.488 17.493 1.00 85.44 181 ALA A N 1
ATOM 1451 C CA . ALA A 1 181 ? -6.971 -7.623 18.161 1.00 85.44 181 ALA A CA 1
ATOM 1452 C C . ALA A 1 181 ? -8.301 -7.229 18.825 1.00 85.44 181 ALA A C 1
ATOM 1454 O O . ALA A 1 181 ? -9.292 -7.934 18.664 1.00 85.44 181 ALA A O 1
ATOM 1455 N N . GLU A 1 182 ? -8.360 -6.080 19.504 1.00 87.19 182 GLU A N 1
ATOM 1456 C CA . GLU A 1 182 ? -9.598 -5.549 20.097 1.00 87.19 182 GLU A CA 1
ATOM 1457 C C . GLU A 1 182 ? -10.675 -5.250 19.042 1.00 87.19 182 GLU A C 1
ATOM 1459 O O . GLU A 1 182 ? -11.858 -5.558 19.236 1.00 87.19 182 GLU A O 1
ATOM 1464 N N . ALA A 1 183 ? -10.276 -4.670 17.906 1.00 84.69 183 ALA A N 1
ATOM 1465 C CA . ALA A 1 183 ? -11.184 -4.410 16.796 1.00 84.69 183 ALA A CA 1
ATOM 1466 C C . ALA A 1 183 ? -11.742 -5.720 16.218 1.00 84.69 183 ALA A C 1
ATOM 1468 O O . ALA A 1 183 ? -12.960 -5.859 16.093 1.00 84.69 183 ALA A O 1
ATOM 1469 N N . LEU A 1 184 ? -10.873 -6.696 15.939 1.00 84.44 184 LEU A N 1
ATOM 1470 C CA . LEU A 1 184 ? -11.260 -8.011 15.425 1.00 84.44 184 LEU A CA 1
ATOM 1471 C C . LEU A 1 184 ? -12.172 -8.764 16.395 1.00 84.44 184 LEU A C 1
ATOM 1473 O O . LEU A 1 184 ? -13.198 -9.278 15.966 1.00 84.44 184 LEU A O 1
ATOM 1477 N N . LEU A 1 185 ? -11.862 -8.776 17.695 1.00 85.88 185 LEU A N 1
ATOM 1478 C CA . LEU A 1 185 ? -12.701 -9.417 18.714 1.00 85.88 185 LEU A CA 1
ATOM 1479 C C . LEU A 1 185 ? -14.109 -8.838 18.762 1.00 85.88 185 LEU A C 1
ATOM 1481 O O . LEU A 1 185 ? -15.050 -9.546 19.088 1.00 85.88 185 LEU A O 1
ATOM 1485 N N . THR A 1 186 ? -14.289 -7.568 18.428 1.00 83.19 186 THR A N 1
ATOM 1486 C CA . THR A 1 186 ? -15.645 -7.027 18.438 1.00 83.19 186 THR A CA 1
ATOM 1487 C C . THR A 1 186 ? -16.443 -7.407 17.197 1.00 83.19 186 THR A C 1
ATOM 1489 O O . THR A 1 186 ? -17.658 -7.535 17.288 1.00 83.19 186 THR A O 1
ATOM 1492 N N . TYR A 1 187 ? -15.784 -7.573 16.050 1.00 80.50 187 TYR A N 1
ATOM 1493 C CA . TYR A 1 187 ? -16.464 -7.988 14.824 1.00 80.50 187 TYR A CA 1
ATOM 1494 C C . TYR A 1 187 ? -16.655 -9.505 14.738 1.00 80.50 187 TYR A C 1
ATOM 1496 O O . TYR A 1 187 ? -17.630 -9.946 14.149 1.00 80.50 187 TYR A O 1
ATOM 1504 N N . TYR A 1 188 ? -15.751 -10.295 15.328 1.00 73.62 188 TYR A N 1
ATOM 1505 C CA . TYR A 1 188 ? -15.696 -11.757 15.182 1.00 73.62 188 TYR A CA 1
ATOM 1506 C C . TYR A 1 188 ? -15.787 -12.538 16.504 1.00 73.62 188 TYR A C 1
ATOM 1508 O O . TYR A 1 188 ? -15.718 -13.763 16.487 1.00 73.62 188 TYR A O 1
ATOM 1516 N N . GLY A 1 189 ? -15.867 -11.865 17.653 1.00 66.25 189 GLY A N 1
ATOM 1517 C CA . GLY A 1 189 ? -15.823 -12.500 18.977 1.00 66.25 189 GLY A CA 1
ATOM 1518 C C . GLY A 1 189 ? -17.178 -12.817 19.607 1.00 66.25 189 GLY A C 1
ATOM 1519 O O . GLY A 1 189 ? -17.192 -13.154 20.789 1.00 66.25 189 GLY A O 1
ATOM 1520 N N . ASN A 1 190 ? -18.279 -12.712 18.856 1.00 49.66 190 ASN A N 1
ATOM 1521 C CA . ASN A 1 190 ? -19.606 -13.184 19.267 1.00 49.66 190 ASN A CA 1
ATOM 1522 C C . ASN A 1 190 ? -20.080 -14.314 18.357 1.00 49.66 190 ASN A C 1
ATOM 1524 O O . ASN A 1 190 ? -20.109 -14.087 17.127 1.00 49.66 190 ASN A O 1
#

pLDDT: mean 83.84, std 10.61, range [34.97, 97.81]

Foldseek 3Di:
DAPPPPVVVVVVVCVVVVNDDDDDDDAADLVSLLVVCCVPPVPDDSVCSVVLCVLCVRPPVLSVQVVVDVPDSLVSVLVVLVVLLVVLDDVLLVLLLLQLLVHQKDKLQLSCQLVVHDSVSSVVSVCCCCPPSVQKHFDDWDQFQVRDIITMMGGPDRSNSVSSPVVDDPVRSVSSNVSSVVSCCVRPVD

Secondary structure (DSSP, 8-state):
-----THHHHHHHHHHTT--------PPPHHHHHHHHHHH-TTS-THHHHHHHHHHTT-HHHHHHHHH-SS-HHHHHHHHHHHHHHTT-HHHHHHHHHHHHH-SEEEHHHHHHHTT--HHHHHHHHHHHHHTT-SEEEEEEEE-TTS-EEEEEEESSHHHHHHHHHTS-HHHHHHHHHHHHHHHHHHH--